Protein AF-A0A135LE00-F1 (afdb_monomer)

Solvent-accessible surface area (backbone atoms only — not comparable to full-atom values): 12010 Å² total; per-residue (Å²): 119,74,73,63,55,57,56,55,52,54,52,55,52,50,52,50,54,50,50,53,51,54,51,43,57,57,40,58,78,68,37,56,72,51,75,49,75,45,48,40,66,79,65,67,73,95,62,83,88,62,60,74,73,58,45,34,81,66,20,39,26,40,38,41,40,39,34,41,76,44,53,48,89,55,41,41,90,65,55,68,42,59,54,43,52,53,34,52,34,51,32,54,48,54,44,41,73,32,76,69,35,49,54,41,50,73,70,40,86,49,72,68,26,51,50,24,47,34,65,70,50,35,69,67,56,84,55,48,69,66,42,63,38,53,48,28,35,30,24,71,41,62,54,70,43,35,41,30,21,39,43,55,47,85,95,45,73,71,46,48,35,40,41,36,42,38,50,45,84,50,94,73,23,38,37,40,37,41,38,39,40,38,35,29,51,54,86,55,83,75,77,56,67,70,75,36,68,70,54,29,53,51,49,52,43,50,54,47,46,42,52,57,52,30,54,47,53,47,45,69,42,83,113

Mean predicted aligned error: 5.54 Å

Radius of gyration: 18.7 Å; Cα contacts (8 Å, |Δi|>4): 369; chains: 1; bounding box: 43×53×48 Å

Secondary structure (DSSP, 8-state):
-HHHHHHHHHHHHHHHHHHHHHHHHHHHTTSEEEEEEE-GGGT----TTS-GGGGSTTEEEEEEEEEEEEEGGGS-SS-HHHHHHHHHHHHHHHHTTSHHHHHHHHH--SHHHHHTT-HHHHHH----TT-EETTTEEEEEEETTEEEEEE--GGGTT-EEEEEEEEEEETTEEEEEEEEEEEEETT--SPPGGGSHHHHHHHHHHHHHHHHHHHHHHHTS--

Nearest PDB structures (foldseek):
  3q64-assembly1_A-2  TM=4.793E-01  e=2.856E-03  Mesorhizobium loti
  4jda-assembly2_C  TM=4.909E-01  e=1.129E-02  Arabidopsis thaliana
  3rd6-assembly2_A  TM=3.490E-01  e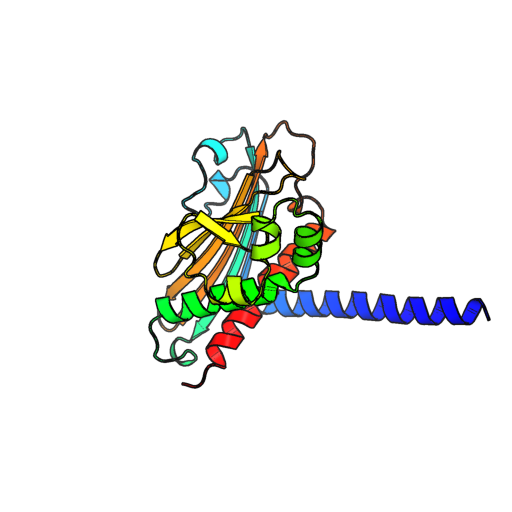=6.743E-03  Mesorhizobium loti
  3put-assembly1_B  TM=3.648E-01  e=6.743E-03  Rhizobium etli CFN 42
  3put-assembly1_A  TM=3.396E-01  e=6.743E-03  Rhizobium etli CFN 42

Sequence (223 aa):
MIRLVFTATAIITSSSAIYFYIFHERLSKRITHKSYTGTLSTANPKIESIPETAFSDEYFTIYDHASKSVSRASLPSETTDVLFTRLVRRNMRAFSRSPQALMLSMASKTAEQKKSFGAGHLAALDFEVGDLVCGCYRVVVRRRDRVEFEIKMDAVDFVQGRLAISCEEKEGGVVFCSETVMWKRADEVRKMPLERPVLKWMHETASWWLLDSGVRYLVDLEV

pLDDT: mean 91.07, std 11.84, range [38.41, 98.62]

Organism: Penicillium patulum (NCBI:txid5078)

Foldseek 3Di:
DVVVVVVVVVVVVVVVVVVLVVLLVVLPVQKDKDKDWAACLVVPDPDDPDDPVSNDNQKIKIKIKIKGKDFPVLFDPDDLLVLQQQLQLVLLLVVLPDPVLVVLCVQADDPLLVCQSDNVLSNPDSLPQQDDHSNFWGWHDDDSFKTKTWGDDPVCNQKTKIWMWGWDDDVRIIMTMIMIMIMGGPPDPDDDQCVDPVSVSVCSSSRSCSNVVSVVVRSPPDD

Structure (mmCIF, N/CA/C/O backbone):
data_AF-A0A135LE00-F1
#
_entry.id   AF-A0A135LE00-F1
#
loop_
_atom_site.group_PDB
_atom_site.id
_atom_site.type_symbol
_atom_site.label_atom_id
_atom_site.label_alt_id
_atom_site.label_comp_id
_atom_site.label_asym_id
_atom_site.label_entity_id
_atom_site.label_seq_id
_atom_site.pdbx_PDB_ins_code
_atom_site.Cartn_x
_atom_site.Cartn_y
_atom_site.Cartn_z
_atom_site.occupancy
_atom_site.B_iso_or_equiv
_atom_site.auth_seq_id
_atom_site.auth_comp_id
_atom_site.auth_asym_id
_atom_site.auth_atom_id
_atom_site.pdbx_PDB_model_num
ATOM 1 N N . MET A 1 1 ? -19.780 38.251 -23.179 1.00 47.75 1 MET A N 1
ATOM 2 C CA . MET A 1 1 ? -20.023 36.866 -22.710 1.00 47.75 1 MET A CA 1
ATOM 3 C C . MET A 1 1 ? -18.761 36.016 -22.545 1.00 47.75 1 MET A C 1
ATOM 5 O O . MET A 1 1 ? -18.717 35.253 -21.597 1.00 47.75 1 MET A O 1
ATOM 9 N N . ILE A 1 2 ? -17.712 36.167 -23.365 1.00 48.38 2 ILE A N 1
ATOM 10 C CA . ILE A 1 2 ? -16.488 35.339 -23.262 1.00 48.38 2 ILE A CA 1
ATOM 11 C C . ILE A 1 2 ? -15.644 35.630 -21.999 1.00 48.38 2 ILE A C 1
ATOM 13 O O . ILE A 1 2 ? -15.125 34.705 -21.390 1.00 48.38 2 ILE A O 1
ATOM 17 N N . ARG A 1 3 ? -15.563 36.884 -21.523 1.00 38.41 3 ARG A N 1
ATOM 18 C CA . ARG A 1 3 ? -14.747 37.243 -20.339 1.00 38.41 3 ARG A CA 1
ATOM 19 C C . ARG A 1 3 ? -15.266 36.707 -18.995 1.00 38.41 3 ARG A C 1
ATOM 21 O O . ARG A 1 3 ? -14.455 36.480 -18.112 1.00 38.41 3 ARG A O 1
ATOM 28 N N . LEU A 1 4 ? -16.574 36.471 -18.855 1.00 40.25 4 LEU A N 1
ATOM 29 C CA . LEU A 1 4 ? -17.200 35.994 -17.608 1.00 40.25 4 LEU A CA 1
ATOM 30 C C . LEU A 1 4 ? -17.004 34.484 -17.386 1.00 40.25 4 LEU A C 1
ATOM 32 O O . LEU A 1 4 ? -16.906 34.034 -16.248 1.00 40.25 4 LEU A O 1
ATOM 36 N N . VAL A 1 5 ? -16.882 33.711 -18.471 1.00 47.31 5 VAL A N 1
ATOM 37 C CA . VAL A 1 5 ? -16.620 32.265 -18.405 1.00 47.31 5 VAL A CA 1
ATOM 38 C C . VAL A 1 5 ? -15.195 31.998 -17.905 1.00 47.31 5 VAL A C 1
ATOM 40 O O . VAL A 1 5 ? -15.009 31.169 -17.023 1.00 47.31 5 VAL A O 1
ATOM 43 N N . PHE A 1 6 ? -14.198 32.767 -18.362 1.00 41.84 6 PHE A N 1
ATOM 44 C CA . PHE A 1 6 ? -12.804 32.596 -17.929 1.00 41.84 6 PHE A CA 1
ATOM 45 C C . PHE A 1 6 ? -12.570 32.902 -16.440 1.00 41.84 6 PHE A C 1
ATOM 47 O O . PHE A 1 6 ? -11.755 32.235 -15.803 1.00 41.84 6 PHE A O 1
ATOM 54 N N . THR A 1 7 ? -13.286 33.869 -15.856 1.00 47.38 7 THR A N 1
ATOM 55 C CA . THR A 1 7 ? -13.129 34.217 -14.432 1.00 47.38 7 THR A CA 1
ATOM 56 C C . THR A 1 7 ? -13.742 33.156 -13.514 1.00 47.38 7 THR A C 1
ATOM 58 O O . THR A 1 7 ? -13.149 32.811 -12.495 1.00 47.38 7 THR A O 1
ATOM 61 N N . ALA A 1 8 ? -14.887 32.578 -13.896 1.00 47.41 8 ALA A N 1
ATOM 62 C CA . ALA A 1 8 ? -15.540 31.522 -13.121 1.00 47.41 8 ALA A CA 1
ATOM 63 C C . ALA A 1 8 ? -14.739 30.206 -13.135 1.00 47.41 8 ALA A C 1
ATOM 65 O O . ALA A 1 8 ? -14.578 29.574 -12.091 1.00 47.41 8 ALA A O 1
ATOM 66 N N . THR A 1 9 ? -14.166 29.815 -14.281 1.00 48.97 9 THR A N 1
ATOM 67 C CA . THR A 1 9 ? -13.335 28.602 -14.365 1.00 48.97 9 THR A CA 1
ATOM 68 C C . THR A 1 9 ? -12.056 28.731 -13.535 1.00 48.97 9 THR A C 1
ATOM 70 O O . THR A 1 9 ? -11.692 27.780 -12.852 1.00 48.97 9 THR A O 1
ATOM 73 N N . ALA A 1 10 ? -11.412 29.905 -13.519 1.00 53.69 10 ALA A N 1
ATOM 74 C CA . ALA A 1 10 ? -10.202 30.147 -12.727 1.00 53.69 10 ALA A CA 1
ATOM 75 C C . ALA A 1 10 ? -10.441 30.093 -11.205 1.00 53.69 10 ALA A C 1
ATOM 77 O O . ALA A 1 10 ? -9.595 29.592 -10.465 1.00 53.69 10 ALA A O 1
ATOM 78 N N . ILE A 1 11 ? -11.596 30.563 -10.717 1.00 55.28 11 ILE A N 1
ATOM 79 C CA . ILE A 1 11 ? -11.954 30.492 -9.287 1.00 55.28 11 ILE A CA 1
ATOM 80 C C . ILE A 1 11 ? -12.274 29.044 -8.872 1.00 55.28 11 ILE A C 1
ATOM 82 O O . ILE A 1 11 ? -11.859 28.591 -7.804 1.00 55.28 11 ILE A O 1
ATOM 86 N N . ILE A 1 12 ? -12.956 28.274 -9.725 1.00 57.47 12 ILE A N 1
ATOM 87 C CA . ILE A 1 12 ? -13.295 26.867 -9.439 1.00 57.47 12 ILE A CA 1
ATOM 88 C C . ILE A 1 12 ? -12.042 25.971 -9.469 1.00 57.47 12 ILE A C 1
ATOM 90 O O . ILE A 1 12 ? -11.880 25.093 -8.618 1.00 57.47 12 ILE A O 1
ATOM 94 N N . THR A 1 13 ? -11.115 26.199 -10.404 1.00 60.34 13 THR A N 1
ATOM 95 C CA . THR A 1 13 ? -9.870 25.415 -10.473 1.00 60.34 13 THR A CA 1
ATOM 96 C C . THR A 1 13 ? -8.893 25.778 -9.357 1.00 60.34 13 THR A C 1
ATOM 98 O O . THR A 1 13 ? -8.327 24.875 -8.740 1.00 60.34 13 THR A O 1
ATOM 101 N N . SER A 1 14 ? -8.737 27.067 -9.032 1.00 62.47 14 SER A N 1
ATOM 102 C CA . SER A 1 14 ? -7.891 27.500 -7.908 1.00 62.47 14 SER A CA 1
ATOM 103 C C . SER A 1 14 ? -8.426 27.009 -6.562 1.00 62.47 14 SER A C 1
ATOM 105 O O . SER A 1 14 ? -7.653 26.474 -5.770 1.00 62.47 14 SER A O 1
ATOM 107 N N . SER A 1 15 ? -9.739 27.082 -6.321 1.00 71.44 15 SER A N 1
ATOM 108 C CA . SER A 1 15 ? -10.347 26.553 -5.088 1.00 71.44 15 SER A CA 1
ATOM 109 C C . SER A 1 15 ? -10.174 25.039 -4.943 1.00 71.44 15 SER A C 1
ATOM 111 O O . SER A 1 15 ? -9.873 24.568 -3.847 1.00 71.44 15 SER A O 1
ATOM 113 N N . SER A 1 16 ? -10.268 24.280 -6.038 1.00 78.38 16 SER A N 1
ATOM 114 C CA . SER A 1 16 ? -10.035 22.829 -6.025 1.00 78.38 16 SER A CA 1
ATOM 115 C C . SER A 1 16 ? -8.572 22.483 -5.731 1.00 78.38 16 SER A C 1
ATOM 117 O O . SER A 1 16 ? -8.298 21.640 -4.878 1.00 78.38 16 SER A O 1
ATOM 119 N N . ALA A 1 17 ? -7.617 23.156 -6.384 1.00 82.12 17 ALA A N 1
ATOM 120 C CA . ALA A 1 17 ? -6.189 22.942 -6.138 1.00 82.12 17 ALA A CA 1
ATOM 121 C C . ALA A 1 17 ? -5.797 23.299 -4.693 1.00 82.12 17 ALA A C 1
ATOM 123 O O . ALA A 1 17 ? -5.090 22.534 -4.037 1.00 82.12 17 ALA A O 1
ATOM 124 N N . ILE A 1 18 ? -6.318 24.416 -4.171 1.00 87.25 18 ILE A N 1
ATOM 125 C CA . ILE A 1 18 ? -6.123 24.828 -2.775 1.00 87.25 18 ILE A CA 1
ATOM 126 C C . ILE A 1 18 ? -6.734 23.800 -1.819 1.00 87.25 18 ILE A C 1
ATOM 128 O O . ILE A 1 18 ? -6.090 23.418 -0.844 1.00 87.25 18 ILE A O 1
ATOM 132 N N . TYR A 1 19 ? -7.945 23.310 -2.100 1.00 88.31 19 TYR A N 1
ATOM 133 C CA . TYR A 1 19 ? -8.586 22.279 -1.283 1.00 88.31 19 TYR A CA 1
ATOM 134 C C . TYR A 1 19 ? -7.721 21.020 -1.191 1.00 88.31 19 TYR A C 1
ATOM 136 O O . TYR A 1 19 ? -7.455 20.536 -0.092 1.00 88.31 19 TYR A O 1
ATOM 144 N N . PHE A 1 20 ? -7.244 20.517 -2.330 1.00 88.19 20 PHE A N 1
ATOM 145 C CA . PHE A 1 20 ? -6.397 19.328 -2.390 1.00 88.19 20 PHE A CA 1
ATOM 146 C C . PHE A 1 20 ? -5.050 19.529 -1.693 1.00 88.19 20 PHE A C 1
ATOM 148 O O . PHE A 1 20 ? -4.597 18.640 -0.971 1.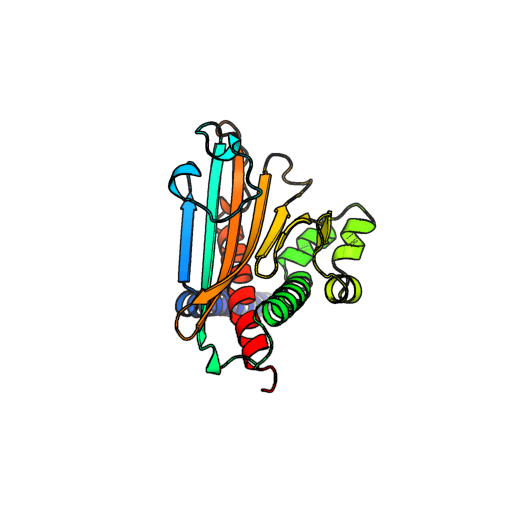00 88.19 20 PHE A O 1
ATOM 155 N N . TYR A 1 21 ? -4.451 20.710 -1.837 1.00 90.00 21 TYR A N 1
ATOM 156 C CA . TYR A 1 21 ? -3.238 21.077 -1.115 1.00 90.00 21 TYR A CA 1
ATOM 157 C C . TYR A 1 21 ? -3.455 21.060 0.407 1.00 90.00 21 TYR A C 1
ATOM 159 O O . TYR A 1 21 ? -2.737 20.365 1.125 1.00 90.00 21 TYR A O 1
ATOM 167 N N . ILE A 1 22 ? -4.496 21.744 0.901 1.00 92.12 22 ILE A N 1
ATOM 168 C CA . ILE A 1 22 ? -4.845 21.774 2.333 1.00 92.12 22 ILE A CA 1
ATOM 169 C C . ILE A 1 22 ? -5.178 20.368 2.838 1.00 92.12 22 ILE A C 1
ATOM 171 O O . ILE A 1 22 ? -4.830 19.999 3.961 1.00 92.12 22 ILE A O 1
ATOM 175 N N . PHE A 1 23 ? -5.868 19.569 2.028 1.00 92.88 23 PHE A N 1
ATOM 176 C CA . PHE A 1 23 ? -6.210 18.195 2.363 1.00 92.88 23 PHE A CA 1
ATOM 177 C C . PHE A 1 23 ? -4.958 17.333 2.557 1.00 92.88 23 PHE A C 1
ATOM 179 O O . PHE A 1 23 ? -4.838 16.665 3.586 1.00 92.88 23 PHE A O 1
ATOM 186 N N . HIS A 1 24 ? -4.001 17.415 1.632 1.00 94.25 24 HIS A N 1
ATOM 187 C CA . HIS A 1 24 ? -2.710 16.739 1.740 1.00 94.25 24 HIS A CA 1
ATOM 188 C C . HIS A 1 24 ? -1.906 17.218 2.959 1.00 94.25 24 HIS A C 1
ATOM 190 O O . HIS A 1 24 ? -1.423 16.400 3.738 1.00 94.25 24 HIS A O 1
ATOM 196 N N . GLU A 1 25 ? -1.835 18.531 3.198 1.00 93.06 25 GLU A N 1
ATOM 197 C CA . GLU A 1 25 ? -1.148 19.101 4.369 1.00 93.06 25 GLU A CA 1
ATOM 198 C C . GLU A 1 25 ? -1.782 18.649 5.699 1.00 93.06 25 GLU A C 1
ATOM 200 O O . GLU A 1 25 ? -1.108 18.422 6.703 1.00 93.06 25 GLU A O 1
ATOM 205 N N . ARG A 1 26 ? -3.106 18.480 5.733 1.00 95.19 26 ARG A N 1
ATOM 206 C CA . ARG A 1 26 ? -3.800 17.934 6.908 1.00 95.19 26 ARG A CA 1
ATOM 207 C C . ARG A 1 26 ? -3.500 16.454 7.121 1.00 95.19 26 ARG A C 1
ATOM 209 O O . ARG A 1 26 ? -3.500 16.014 8.270 1.00 95.19 26 ARG A O 1
ATOM 216 N N . LEU A 1 27 ? -3.302 15.690 6.049 1.00 95.56 27 LEU A N 1
ATOM 217 C CA . LEU A 1 27 ? -2.936 14.277 6.133 1.00 95.56 27 LEU A CA 1
ATOM 218 C C . LEU A 1 27 ? -1.493 14.099 6.607 1.00 95.56 27 LEU A C 1
ATOM 220 O O . LEU A 1 27 ? -1.274 13.283 7.499 1.00 95.56 27 LEU A O 1
ATOM 224 N N . SER A 1 28 ? -0.545 14.902 6.112 1.00 94.31 28 SER A N 1
ATOM 225 C CA . SER A 1 28 ? 0.862 14.819 6.539 1.00 94.31 28 SER A CA 1
ATOM 226 C C . SER A 1 28 ? 1.043 15.064 8.040 1.00 94.31 28 SER A C 1
ATOM 228 O O . SER A 1 28 ? 1.901 14.460 8.670 1.00 94.31 28 SER A O 1
ATOM 230 N N . LYS A 1 29 ? 0.182 15.887 8.654 1.00 95.44 29 LYS A N 1
ATOM 231 C CA . LYS A 1 29 ? 0.168 16.120 10.112 1.00 95.44 29 LYS A CA 1
ATOM 232 C C . LYS A 1 29 ? -0.381 14.943 10.931 1.00 95.44 29 LYS A C 1
ATOM 234 O O . LYS A 1 29 ? -0.254 14.945 12.151 1.00 95.44 29 LYS A O 1
ATOM 239 N N . ARG A 1 30 ? -1.047 13.969 10.298 1.00 95.56 30 ARG A N 1
ATOM 240 C CA . ARG A 1 30 ? -1.733 12.840 10.963 1.00 95.56 30 ARG A CA 1
ATOM 241 C C . ARG A 1 30 ? -1.125 11.473 10.667 1.00 95.56 30 ARG A C 1
ATOM 243 O O . ARG A 1 30 ? -1.601 10.486 11.239 1.00 95.56 30 ARG A O 1
ATOM 250 N N . ILE A 1 31 ? -0.153 11.423 9.762 1.00 97.44 31 ILE A N 1
ATOM 251 C CA . ILE A 1 31 ? 0.481 10.212 9.253 1.00 97.44 31 ILE A CA 1
ATOM 252 C C . ILE A 1 31 ? 1.988 10.354 9.419 1.00 97.44 31 ILE A C 1
ATOM 254 O O . ILE A 1 31 ? 2.579 11.337 8.980 1.00 97.44 31 ILE A O 1
ATOM 258 N N . THR A 1 32 ? 2.613 9.350 10.024 1.00 97.06 32 THR A N 1
ATOM 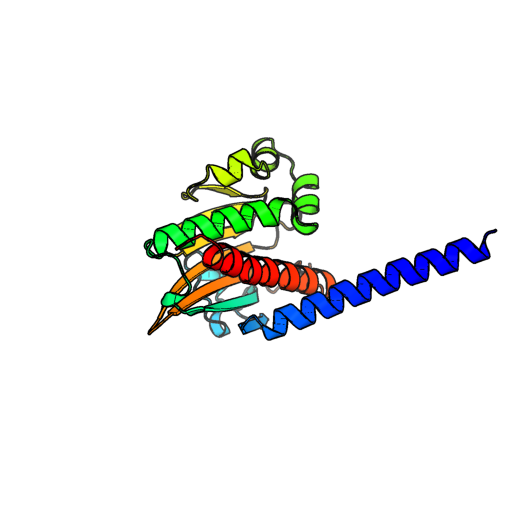259 C CA . THR A 1 32 ? 4.070 9.245 10.039 1.00 97.06 32 THR A CA 1
ATOM 260 C C . THR A 1 32 ? 4.509 8.705 8.689 1.00 97.06 32 THR A C 1
ATOM 262 O O . THR A 1 32 ? 4.154 7.583 8.330 1.00 97.06 32 THR A O 1
ATOM 265 N N . HIS A 1 33 ? 5.278 9.493 7.945 1.00 96.69 33 HIS A N 1
ATOM 266 C CA . HIS A 1 33 ? 5.693 9.165 6.585 1.00 96.69 33 HIS A CA 1
ATOM 267 C C . HIS A 1 33 ? 7.213 9.119 6.449 1.00 96.69 33 HIS A C 1
ATOM 269 O O . HIS A 1 33 ? 7.930 9.933 7.033 1.00 96.69 33 HIS A O 1
ATOM 275 N N . LYS A 1 34 ? 7.700 8.151 5.676 1.00 94.62 34 LYS A N 1
ATOM 276 C CA . LYS A 1 34 ? 9.090 8.038 5.236 1.00 94.62 34 LYS A CA 1
ATOM 277 C C . LYS A 1 34 ? 9.077 7.641 3.768 1.00 94.62 34 LYS A C 1
ATOM 279 O O . LYS A 1 34 ? 8.350 6.730 3.388 1.00 94.62 34 LYS A O 1
ATOM 284 N N . SER A 1 35 ? 9.910 8.281 2.959 1.00 94.12 35 SER A N 1
ATOM 285 C CA . SER A 1 35 ? 10.151 7.845 1.585 1.00 94.12 35 SER A CA 1
ATOM 286 C C . SER A 1 35 ? 11.645 7.710 1.332 1.00 94.12 35 SER A C 1
ATOM 288 O O . SER A 1 35 ? 12.458 8.394 1.955 1.00 94.12 35 SER A O 1
ATOM 290 N N . TYR A 1 36 ? 12.000 6.798 0.437 1.00 94.50 36 TYR A N 1
ATOM 291 C CA . TYR A 1 36 ? 13.368 6.534 0.027 1.00 94.50 36 TYR A CA 1
ATOM 292 C C . TYR A 1 36 ? 13.437 6.358 -1.490 1.00 94.50 36 TYR A C 1
ATOM 294 O O . TYR A 1 36 ? 12.486 5.922 -2.143 1.00 94.50 36 TYR A O 1
ATOM 302 N N . THR A 1 37 ? 14.575 6.726 -2.067 1.00 94.00 37 THR A N 1
ATOM 303 C CA . THR A 1 37 ? 14.864 6.575 -3.492 1.00 94.00 37 THR A CA 1
ATOM 304 C C . THR A 1 37 ? 16.335 6.206 -3.650 1.00 94.00 37 THR A C 1
ATOM 306 O O . THR A 1 37 ? 17.189 6.879 -3.075 1.00 94.00 37 THR A O 1
ATOM 309 N N . GLY A 1 38 ? 16.625 5.142 -4.399 1.00 92.50 38 GLY A N 1
ATOM 310 C CA . GLY A 1 38 ? 17.973 4.585 -4.540 1.00 92.50 38 GLY A CA 1
ATOM 311 C C . GLY A 1 38 ? 17.962 3.057 -4.521 1.00 92.50 38 GLY A C 1
ATOM 312 O O . GLY A 1 38 ? 17.044 2.438 -5.057 1.00 92.50 38 GLY A O 1
ATOM 313 N N . THR A 1 39 ? 18.960 2.445 -3.887 1.00 91.25 39 THR A N 1
ATOM 314 C CA . THR A 1 39 ? 19.079 0.985 -3.750 1.00 91.25 39 THR A CA 1
ATOM 315 C C . THR A 1 39 ? 18.317 0.484 -2.522 1.00 91.25 39 THR A C 1
ATOM 317 O O . THR A 1 39 ? 18.506 0.977 -1.407 1.00 91.25 39 THR A O 1
ATOM 320 N N . LEU A 1 40 ? 17.460 -0.524 -2.700 1.00 88.06 40 LEU A N 1
ATOM 321 C CA . LEU A 1 40 ? 16.509 -0.967 -1.674 1.00 88.06 40 LEU A CA 1
ATOM 322 C C . LEU A 1 40 ? 17.157 -1.461 -0.368 1.00 88.06 40 LEU A C 1
ATOM 324 O O . LEU A 1 40 ? 16.559 -1.322 0.699 1.00 88.06 40 LEU A O 1
ATOM 328 N N . SER A 1 41 ? 18.389 -1.972 -0.429 1.00 81.75 41 SER A N 1
ATOM 329 C CA . SER A 1 41 ? 19.166 -2.425 0.737 1.00 81.75 41 SER A CA 1
ATOM 330 C C . SER A 1 41 ? 19.286 -1.375 1.848 1.00 81.75 41 SER A C 1
ATOM 332 O O . SER A 1 41 ? 19.349 -1.726 3.022 1.00 81.75 41 SER A O 1
ATOM 334 N N . THR A 1 42 ? 19.241 -0.085 1.503 1.00 82.56 42 THR A N 1
ATOM 335 C CA . THR A 1 42 ? 19.329 1.013 2.481 1.00 82.56 42 THR A CA 1
ATOM 336 C C . THR A 1 42 ? 17.991 1.303 3.172 1.00 82.56 42 THR A C 1
ATOM 338 O O . THR A 1 42 ? 17.960 1.818 4.288 1.00 82.56 42 THR A O 1
ATOM 341 N N . ALA A 1 43 ? 16.870 0.989 2.519 1.00 81.88 43 ALA A N 1
ATOM 342 C CA . ALA A 1 43 ? 15.527 1.318 2.995 1.00 81.88 43 ALA A CA 1
ATOM 343 C C . ALA A 1 43 ? 14.951 0.304 3.996 1.00 81.88 43 ALA A C 1
ATOM 345 O O . ALA A 1 43 ? 14.068 0.670 4.772 1.00 81.88 43 ALA A O 1
ATOM 346 N N . ASN A 1 44 ? 15.441 -0.942 3.971 1.00 83.38 44 ASN A N 1
ATOM 347 C CA . ASN A 1 44 ? 14.995 -2.055 4.817 1.00 83.38 44 ASN A CA 1
ATOM 348 C C . ASN A 1 44 ? 13.451 -2.172 4.930 1.00 83.38 44 ASN A C 1
ATOM 350 O O . ASN A 1 44 ? 12.896 -2.041 6.028 1.00 83.38 44 ASN A O 1
ATOM 354 N N . PRO A 1 45 ? 12.735 -2.337 3.798 1.00 90.56 45 PRO A N 1
ATOM 355 C CA . PRO A 1 45 ? 11.281 -2.481 3.796 1.00 90.56 45 PRO A CA 1
ATOM 356 C C . PRO A 1 45 ? 10.867 -3.745 4.555 1.00 90.56 45 PRO A C 1
ATOM 358 O O . PRO A 1 45 ? 11.547 -4.768 4.480 1.00 90.56 45 PRO A O 1
ATOM 361 N N . LYS A 1 46 ? 9.712 -3.726 5.227 1.00 91.00 46 LYS A N 1
ATOM 362 C CA . LYS A 1 46 ? 9.190 -4.914 5.926 1.00 91.00 46 LYS A CA 1
ATOM 363 C C . LYS A 1 46 ? 8.337 -5.797 5.005 1.00 91.00 46 LYS A C 1
ATOM 365 O O . LYS A 1 46 ? 7.394 -6.422 5.475 1.00 91.00 46 LYS A O 1
ATOM 370 N N . ILE A 1 47 ? 8.631 -5.818 3.704 1.00 94.88 47 ILE A N 1
ATOM 371 C CA . ILE A 1 47 ? 7.862 -6.557 2.694 1.00 94.88 47 ILE A CA 1
ATOM 372 C C . ILE A 1 47 ? 8.598 -7.850 2.337 1.00 94.88 47 ILE A C 1
ATOM 374 O O . ILE A 1 47 ? 9.716 -7.814 1.829 1.00 94.88 47 ILE A O 1
ATOM 378 N N . GLU A 1 48 ? 7.951 -8.984 2.573 1.00 95.12 48 GLU A N 1
ATOM 379 C CA . GLU A 1 48 ? 8.531 -10.327 2.459 1.00 95.12 48 GLU A CA 1
ATOM 380 C C . GLU A 1 48 ? 8.603 -10.830 1.018 1.00 95.12 48 GLU A C 1
ATOM 382 O O . GLU A 1 48 ? 9.506 -11.571 0.647 1.00 95.12 48 GLU A O 1
ATOM 387 N N . SER A 1 49 ? 7.637 -10.438 0.191 1.00 97.00 49 SER A N 1
ATOM 388 C CA . SER A 1 49 ? 7.498 -10.922 -1.186 1.00 97.00 49 SER A CA 1
ATOM 389 C C . SER A 1 49 ? 8.398 -10.211 -2.199 1.00 97.00 49 SER A C 1
ATOM 391 O O . SER A 1 49 ? 8.231 -10.407 -3.412 1.00 97.00 49 SER A O 1
ATOM 393 N N . ILE A 1 50 ? 9.310 -9.348 -1.740 1.00 96.19 50 ILE A N 1
ATOM 394 C CA . ILE A 1 50 ? 10.308 -8.712 -2.600 1.00 96.19 50 ILE A CA 1
ATOM 395 C C . ILE A 1 50 ? 11.408 -9.740 -2.900 1.00 96.19 50 ILE A C 1
ATOM 397 O O . ILE A 1 50 ? 11.996 -10.280 -1.966 1.00 96.19 50 ILE A O 1
ATOM 401 N N . PRO A 1 51 ? 11.714 -10.018 -4.179 1.00 94.62 51 PRO A N 1
ATOM 402 C CA . PRO A 1 51 ? 12.790 -10.940 -4.522 1.00 94.62 51 PRO A CA 1
ATOM 403 C C . PRO A 1 51 ? 14.150 -10.373 -4.096 1.00 94.62 51 PRO A C 1
ATOM 405 O O . PRO A 1 51 ? 14.404 -9.182 -4.268 1.00 94.62 51 PRO A O 1
ATOM 408 N N . GLU A 1 52 ? 15.056 -11.230 -3.617 1.00 92.25 52 GLU A N 1
ATOM 409 C CA . GLU A 1 52 ? 16.401 -10.830 -3.163 1.00 92.25 52 GLU A CA 1
ATOM 410 C C . GLU A 1 52 ? 17.176 -10.036 -4.228 1.00 92.25 52 GLU A C 1
ATOM 412 O O . GLU A 1 52 ? 17.893 -9.088 -3.913 1.00 92.25 52 GLU A O 1
ATOM 417 N N . THR A 1 53 ? 16.962 -10.348 -5.509 1.00 91.69 53 THR A N 1
ATOM 418 C CA . THR A 1 53 ? 17.584 -9.642 -6.637 1.00 91.69 53 THR A CA 1
ATOM 419 C C . THR A 1 53 ? 17.267 -8.146 -6.661 1.00 91.69 53 THR A C 1
ATOM 421 O O . THR A 1 53 ? 18.103 -7.362 -7.102 1.00 91.69 53 THR A O 1
ATOM 424 N N . ALA A 1 54 ? 16.098 -7.725 -6.165 1.00 92.56 54 ALA A N 1
ATOM 425 C CA . ALA A 1 54 ? 15.698 -6.316 -6.119 1.00 92.56 54 ALA A CA 1
ATOM 426 C C . ALA A 1 54 ? 16.490 -5.485 -5.090 1.00 92.56 54 ALA A C 1
ATOM 428 O O . ALA A 1 54 ? 16.427 -4.258 -5.118 1.00 92.56 54 ALA A O 1
ATOM 429 N N . PHE A 1 55 ? 17.243 -6.132 -4.192 1.00 92.75 55 PHE A N 1
ATOM 430 C CA . PHE A 1 55 ? 18.116 -5.458 -3.224 1.00 92.75 55 PHE A CA 1
ATOM 431 C C . PHE A 1 55 ? 19.515 -5.147 -3.777 1.00 92.75 55 PHE A C 1
ATOM 433 O O . PHE A 1 55 ? 20.287 -4.460 -3.104 1.00 92.75 55 PHE A O 1
ATOM 440 N N . SER A 1 56 ? 19.836 -5.632 -4.980 1.00 93.25 56 SER A N 1
ATOM 441 C CA . SER A 1 56 ? 21.097 -5.340 -5.671 1.00 93.25 56 SER A CA 1
ATOM 442 C C . SER A 1 56 ? 21.130 -3.926 -6.264 1.00 93.25 56 SER A C 1
ATOM 444 O O . SER A 1 56 ? 20.105 -3.255 -6.405 1.00 93.25 56 SER A O 1
ATOM 446 N N . ASP A 1 57 ? 22.326 -3.474 -6.632 1.00 93.31 57 ASP A N 1
ATOM 447 C CA . ASP A 1 57 ? 22.572 -2.218 -7.348 1.00 93.31 57 ASP A CA 1
ATOM 448 C C . ASP A 1 57 ? 22.133 -2.256 -8.823 1.00 93.31 57 ASP A C 1
ATOM 450 O O . ASP A 1 57 ? 22.025 -1.208 -9.460 1.00 93.31 57 ASP A O 1
ATOM 454 N N . GLU A 1 58 ? 21.776 -3.434 -9.346 1.00 95.56 58 GLU A N 1
ATOM 455 C CA . GLU A 1 58 ? 21.173 -3.586 -10.674 1.00 95.56 58 GLU A CA 1
ATOM 456 C C . GLU A 1 58 ? 19.776 -2.960 -10.784 1.00 95.56 58 GLU A C 1
ATOM 458 O O . GLU A 1 58 ? 19.240 -2.841 -11.892 1.00 95.56 58 GLU A O 1
ATOM 463 N N . TYR A 1 59 ? 19.167 -2.569 -9.659 1.00 96.25 59 TYR A N 1
ATOM 464 C CA . TYR A 1 59 ? 17.824 -2.007 -9.608 1.00 96.25 59 TYR A CA 1
ATOM 465 C C . TYR A 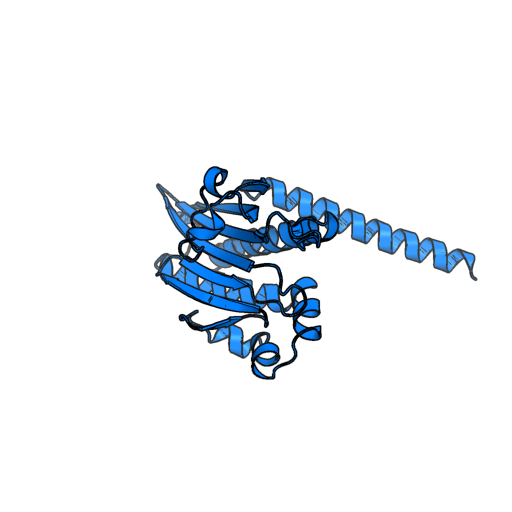1 59 ? 17.790 -0.634 -8.939 1.00 96.25 59 TYR A C 1
ATOM 467 O O . TYR A 1 59 ? 18.333 -0.400 -7.860 1.00 96.25 59 TYR A O 1
ATOM 475 N N . PHE A 1 60 ? 17.047 0.273 -9.568 1.00 95.88 60 PHE A N 1
ATOM 476 C CA . PHE A 1 60 ? 16.649 1.540 -8.976 1.00 95.88 60 PHE A CA 1
ATOM 477 C C . PHE A 1 60 ? 15.275 1.388 -8.325 1.00 95.88 60 PHE A C 1
ATOM 479 O O . PHE A 1 60 ? 14.327 0.921 -8.962 1.00 95.88 60 PHE A O 1
ATOM 486 N N . THR A 1 61 ? 15.161 1.812 -7.068 1.00 95.94 61 THR A N 1
ATOM 487 C CA . THR A 1 61 ? 13.975 1.590 -6.239 1.00 95.94 61 THR A CA 1
ATOM 488 C C . THR A 1 61 ? 13.427 2.886 -5.655 1.00 95.94 61 THR A C 1
ATOM 490 O O . THR A 1 61 ? 14.166 3.784 -5.249 1.00 95.94 61 THR A O 1
ATOM 493 N N . ILE A 1 62 ? 12.101 2.955 -5.565 1.00 96.25 62 ILE A N 1
ATOM 494 C CA . ILE A 1 62 ? 11.358 3.917 -4.757 1.00 96.25 62 ILE A CA 1
ATOM 495 C C . ILE A 1 62 ? 10.610 3.143 -3.682 1.00 96.25 62 ILE A C 1
ATOM 497 O O . ILE A 1 62 ? 9.906 2.179 -3.980 1.00 96.25 62 ILE A O 1
ATOM 501 N N . TYR A 1 63 ? 10.744 3.599 -2.443 1.00 96.50 63 TYR A N 1
ATOM 502 C CA . TYR A 1 63 ? 10.026 3.071 -1.294 1.00 96.50 63 TYR A CA 1
ATOM 503 C C . TYR A 1 63 ? 9.245 4.188 -0.609 1.00 96.50 63 TYR A C 1
ATOM 505 O O . TYR A 1 63 ? 9.780 5.267 -0.353 1.00 96.50 63 TYR A O 1
ATOM 513 N N . ASP A 1 64 ? 7.985 3.910 -0.312 1.00 96.62 64 ASP A N 1
ATOM 514 C CA . ASP A 1 64 ? 7.068 4.759 0.430 1.00 96.62 64 ASP A CA 1
ATOM 515 C C . ASP A 1 64 ? 6.542 3.995 1.645 1.00 96.62 64 ASP A C 1
ATOM 517 O O . ASP A 1 64 ? 6.076 2.862 1.518 1.00 96.62 64 ASP A O 1
ATOM 521 N N . HIS A 1 65 ? 6.616 4.609 2.820 1.00 97.12 65 HIS A N 1
ATOM 522 C CA . HIS A 1 65 ? 6.120 4.056 4.071 1.00 97.12 65 HIS A CA 1
ATOM 523 C C . HIS A 1 65 ? 5.261 5.086 4.788 1.00 97.12 65 HIS A C 1
ATOM 525 O O . HIS A 1 65 ? 5.734 6.163 5.158 1.00 97.12 65 HIS A O 1
ATOM 531 N N . ALA A 1 66 ? 4.018 4.718 5.067 1.00 97.81 66 ALA A N 1
ATOM 532 C CA . ALA A 1 66 ? 3.091 5.490 5.873 1.00 97.81 66 ALA A CA 1
ATOM 533 C C . ALA A 1 66 ? 2.614 4.652 7.060 1.00 97.81 66 ALA A C 1
ATOM 535 O O . ALA A 1 66 ? 2.279 3.479 6.907 1.00 97.81 66 ALA A O 1
ATOM 536 N N . SER A 1 67 ? 2.540 5.258 8.242 1.00 97.88 67 SER A N 1
ATOM 537 C CA . SER A 1 67 ? 1.996 4.611 9.435 1.00 97.88 67 SER A CA 1
ATOM 538 C C . SER A 1 67 ? 1.106 5.541 10.252 1.00 97.88 67 SER A C 1
ATOM 540 O O . SER A 1 67 ? 1.247 6.769 10.238 1.00 97.88 67 SER A O 1
ATOM 542 N N . LYS A 1 68 ? 0.159 4.934 10.970 1.00 97.56 68 LYS A N 1
ATOM 543 C CA . LYS A 1 68 ? -0.749 5.613 11.888 1.00 97.56 68 LYS A CA 1
ATOM 544 C C . LYS A 1 68 ? -0.983 4.755 13.124 1.00 97.56 68 LYS A C 1
ATOM 546 O O . LYS A 1 68 ? -1.441 3.620 13.019 1.00 97.56 68 LYS A O 1
ATOM 551 N N . SER A 1 69 ? -0.708 5.334 14.285 1.00 97.06 69 SER A N 1
ATOM 552 C CA . SER A 1 69 ? -0.961 4.709 15.582 1.00 97.06 69 SER A CA 1
ATOM 553 C C . SER A 1 69 ? -2.323 5.123 16.133 1.00 97.06 69 SER A C 1
ATOM 555 O O . SER A 1 69 ? -2.755 6.264 15.948 1.00 97.06 69 SER A O 1
ATOM 557 N N . VAL A 1 70 ? -2.977 4.210 16.842 1.00 96.62 70 VAL A N 1
ATOM 558 C CA . VAL A 1 70 ? -4.220 4.454 17.581 1.00 96.62 70 VAL A CA 1
ATOM 559 C C . VAL A 1 70 ? -4.173 3.727 18.923 1.00 96.62 70 VAL A C 1
ATOM 561 O O . VAL A 1 70 ? -3.553 2.670 19.034 1.00 96.62 70 VAL A O 1
ATOM 564 N N . SER A 1 71 ? -4.803 4.299 19.950 1.00 96.38 71 SER A N 1
ATOM 565 C CA . SER A 1 71 ? -4.942 3.635 21.250 1.00 96.38 71 SER A CA 1
ATOM 566 C C . SER A 1 71 ? -5.779 2.369 21.106 1.00 96.38 71 SER A C 1
ATOM 568 O O . SER A 1 71 ? -6.826 2.390 20.455 1.00 96.38 71 SER A O 1
ATOM 570 N N . ARG A 1 72 ? -5.358 1.277 21.754 1.00 95.38 72 ARG A N 1
ATOM 571 C CA . ARG A 1 72 ? -6.126 0.024 21.752 1.00 95.38 72 ARG A CA 1
ATOM 572 C C . ARG A 1 72 ? -7.491 0.209 22.418 1.00 95.38 72 ARG A C 1
ATOM 574 O O . ARG A 1 72 ? -8.456 -0.398 21.980 1.00 95.38 72 ARG A O 1
ATOM 581 N N . ALA A 1 73 ? -7.581 1.095 23.412 1.00 94.50 73 ALA A N 1
ATOM 582 C CA . ALA A 1 73 ? -8.828 1.420 24.105 1.00 94.50 73 ALA A CA 1
ATOM 583 C C . ALA A 1 73 ? -9.842 2.183 23.231 1.00 94.50 73 ALA A C 1
ATOM 585 O O . ALA A 1 73 ? -11.002 2.297 23.606 1.00 94.50 73 ALA A O 1
ATOM 586 N N . SER A 1 74 ? -9.410 2.731 22.091 1.00 95.00 74 SER A N 1
ATOM 587 C CA . SER A 1 74 ? -10.285 3.408 21.124 1.00 95.00 74 SER A CA 1
ATOM 588 C C . SER A 1 74 ? -10.749 2.489 19.993 1.00 95.00 74 SER A C 1
ATOM 590 O O . SER A 1 74 ? -11.409 2.961 19.074 1.00 95.00 74 SER A O 1
ATOM 592 N N . LEU A 1 75 ? -10.349 1.217 20.007 1.00 95.69 75 LEU A N 1
ATOM 593 C CA . LEU A 1 75 ? -10.771 0.218 19.033 1.00 95.69 75 LEU A CA 1
ATOM 594 C C . LEU A 1 75 ? -11.807 -0.724 19.663 1.00 95.69 75 LEU A C 1
ATOM 596 O O . LEU A 1 75 ? -11.797 -0.901 20.885 1.00 95.69 75 LEU A O 1
ATOM 600 N N . PRO A 1 76 ? -12.649 -1.380 18.847 1.00 95.44 76 PRO A N 1
ATOM 601 C CA . PRO A 1 76 ? -13.531 -2.436 19.323 1.00 95.44 76 PRO A CA 1
ATOM 602 C C . PRO A 1 76 ? -12.766 -3.551 20.045 1.00 95.44 76 PRO A C 1
ATOM 604 O O . PRO A 1 76 ? -11.584 -3.801 19.787 1.00 95.44 76 PRO A O 1
ATOM 607 N N . SER A 1 77 ? -13.469 -4.275 20.918 1.00 93.00 77 SER A N 1
ATOM 608 C CA . SER A 1 77 ? -12.902 -5.393 21.686 1.00 93.00 77 SER A CA 1
ATOM 609 C C . SER A 1 77 ? -12.497 -6.603 20.824 1.00 93.00 77 SER A C 1
ATOM 611 O O . SER A 1 77 ? -11.771 -7.475 21.303 1.00 93.00 77 SER A O 1
ATOM 613 N N . GLU A 1 78 ? -12.902 -6.629 19.547 1.00 93.88 78 GLU A N 1
ATOM 614 C CA . GLU A 1 78 ? -12.517 -7.631 18.545 1.00 93.88 78 GLU A CA 1
ATOM 615 C C . GLU A 1 78 ? -10.992 -7.787 18.423 1.00 93.88 78 GLU A C 1
ATOM 617 O O . GLU A 1 78 ? -10.222 -6.841 18.596 1.00 93.88 78 GLU A O 1
ATOM 622 N N . THR A 1 79 ? -10.528 -8.981 18.061 1.00 94.06 79 THR A N 1
ATOM 623 C CA . THR A 1 79 ? -9.098 -9.245 17.867 1.00 94.06 79 THR A CA 1
ATOM 624 C C . THR A 1 79 ? -8.511 -8.410 16.720 1.00 94.06 79 THR A C 1
ATOM 626 O O . THR A 1 79 ? -9.193 -8.038 15.760 1.00 94.06 79 THR A O 1
ATOM 629 N N . THR A 1 80 ? -7.218 -8.085 16.805 1.00 94.38 80 THR A N 1
ATOM 630 C CA . THR A 1 80 ? -6.553 -7.209 15.822 1.00 94.38 80 THR A CA 1
ATOM 631 C C . THR A 1 80 ? -6.579 -7.770 14.399 1.00 94.38 80 THR A C 1
ATOM 633 O O . THR A 1 80 ? -6.680 -6.996 13.452 1.00 94.38 80 THR A O 1
ATOM 636 N N . ASP A 1 81 ? -6.572 -9.091 14.218 1.00 95.06 81 ASP A N 1
ATOM 637 C CA . ASP A 1 81 ? -6.676 -9.740 12.903 1.00 95.06 81 ASP A CA 1
ATOM 638 C C . ASP A 1 81 ? -8.052 -9.539 12.238 1.00 95.06 81 ASP A C 1
ATOM 640 O O . ASP A 1 81 ? -8.142 -9.331 11.019 1.00 95.06 81 ASP A O 1
ATOM 644 N N . VAL A 1 82 ? -9.127 -9.513 13.034 1.00 95.00 82 VAL A N 1
ATOM 645 C CA . VAL A 1 82 ? -10.481 -9.199 12.555 1.00 95.00 82 VAL A CA 1
ATOM 646 C C . VAL A 1 82 ? -10.556 -7.732 12.137 1.00 95.00 82 VAL A C 1
ATOM 648 O O . VAL A 1 82 ? -10.966 -7.425 11.011 1.00 95.00 82 VAL A O 1
ATOM 651 N N . LEU A 1 83 ? -10.080 -6.823 12.996 1.00 96.19 83 LEU A N 1
ATOM 652 C CA . LEU A 1 83 ? -10.030 -5.386 12.707 1.00 96.19 83 LEU A CA 1
ATOM 653 C C . LEU A 1 83 ? -9.173 -5.078 11.473 1.00 96.19 83 LEU A C 1
ATOM 655 O O . LEU A 1 83 ? -9.568 -4.280 10.619 1.00 96.19 83 LEU A O 1
ATOM 659 N N . PHE A 1 84 ? -8.030 -5.751 11.335 1.00 97.12 84 PHE A N 1
ATOM 660 C CA . PHE A 1 84 ? -7.155 -5.642 10.175 1.00 97.12 84 PHE A CA 1
ATOM 661 C C . PHE A 1 84 ? -7.885 -6.029 8.890 1.00 97.12 84 PHE A C 1
ATOM 663 O O . PHE A 1 84 ? -7.909 -5.259 7.929 1.00 97.12 84 PHE A O 1
ATOM 670 N N . THR A 1 85 ? -8.561 -7.178 8.888 1.00 95.69 85 THR A N 1
ATOM 671 C CA . THR A 1 85 ? -9.317 -7.646 7.720 1.00 95.69 85 THR A CA 1
ATOM 672 C C . THR A 1 85 ? -10.430 -6.660 7.343 1.00 95.69 85 THR A C 1
ATOM 674 O O . THR A 1 85 ? -10.588 -6.323 6.164 1.00 95.69 85 THR A O 1
ATOM 677 N N . ARG A 1 86 ? -11.158 -6.111 8.330 1.00 95.69 86 ARG A N 1
ATOM 678 C CA . ARG A 1 86 ? -12.162 -5.051 8.105 1.00 95.69 86 ARG A CA 1
ATOM 679 C C . ARG A 1 86 ? -11.538 -3.799 7.478 1.00 95.69 86 ARG A C 1
ATOM 681 O O . ARG A 1 86 ? -12.106 -3.249 6.531 1.00 95.69 86 ARG A O 1
ATOM 688 N N . LEU A 1 87 ? -10.374 -3.370 7.968 1.00 96.75 87 LEU A N 1
ATOM 689 C CA . LEU A 1 87 ? -9.655 -2.204 7.451 1.00 96.75 87 LEU A CA 1
ATOM 690 C C . LEU A 1 87 ? -9.205 -2.405 6.004 1.00 96.75 87 LEU A C 1
ATOM 692 O O . LEU A 1 87 ? -9.455 -1.527 5.177 1.00 96.75 87 LEU A O 1
ATOM 696 N N . VAL A 1 88 ? -8.611 -3.554 5.667 1.00 97.12 88 VAL A N 1
ATOM 697 C CA . VAL A 1 88 ? -8.173 -3.841 4.290 1.00 97.12 88 VAL A CA 1
ATOM 698 C C . VAL A 1 88 ? -9.373 -3.865 3.337 1.00 97.12 88 VAL A C 1
ATOM 700 O O . VAL A 1 88 ? -9.341 -3.174 2.316 1.00 97.12 88 VAL A O 1
ATOM 703 N N . ARG A 1 89 ? -10.474 -4.556 3.685 1.00 95.69 89 ARG A N 1
ATOM 704 C CA . ARG A 1 89 ? -11.716 -4.564 2.875 1.00 95.69 89 ARG A CA 1
ATOM 705 C C . ARG A 1 89 ? -12.241 -3.160 2.626 1.00 95.69 89 ARG A C 1
ATOM 707 O O . ARG A 1 89 ? -12.505 -2.772 1.484 1.00 95.69 89 ARG A O 1
ATOM 714 N N . ARG A 1 90 ? -12.376 -2.381 3.700 1.00 95.75 90 ARG A N 1
ATOM 715 C CA . ARG A 1 90 ? -12.858 -1.002 3.630 1.00 95.75 90 ARG A CA 1
ATOM 716 C C . ARG A 1 90 ? -11.940 -0.150 2.759 1.00 95.75 90 ARG A C 1
ATOM 718 O O . ARG A 1 90 ? -12.441 0.599 1.922 1.00 95.75 90 ARG A O 1
ATOM 725 N N . ASN A 1 91 ? -10.624 -0.269 2.923 1.00 96.88 91 ASN A N 1
ATOM 726 C CA . ASN A 1 91 ? -9.654 0.521 2.170 1.00 96.88 91 ASN A CA 1
ATOM 727 C C . ASN A 1 91 ? -9.660 0.165 0.689 1.00 96.88 91 ASN A C 1
ATOM 729 O O . ASN A 1 91 ? -9.719 1.072 -0.133 1.00 96.88 91 ASN A O 1
ATOM 733 N N . MET A 1 92 ? -9.698 -1.116 0.326 1.00 95.94 92 MET A N 1
ATOM 734 C CA . MET A 1 92 ? -9.746 -1.515 -1.084 1.00 95.94 92 MET A CA 1
ATOM 735 C C . MET A 1 92 ? -11.059 -1.102 -1.752 1.00 95.94 92 MET A C 1
ATOM 737 O O . MET A 1 92 ? -11.052 -0.607 -2.880 1.00 95.94 92 MET A O 1
ATOM 741 N N . ARG A 1 93 ? -12.185 -1.187 -1.033 1.00 95.38 93 ARG A N 1
ATOM 742 C CA . ARG A 1 93 ? -13.480 -0.669 -1.504 1.00 95.38 93 ARG A CA 1
ATOM 743 C C . ARG A 1 93 ? -13.498 0.856 -1.646 1.00 95.38 93 ARG A C 1
ATOM 745 O O . ARG A 1 93 ? -14.128 1.375 -2.563 1.00 95.38 93 ARG A O 1
ATOM 752 N N . ALA A 1 94 ? -12.852 1.582 -0.738 1.00 95.50 94 ALA A N 1
ATOM 753 C CA . ALA A 1 94 ? -12.730 3.034 -0.832 1.00 95.50 94 ALA A CA 1
ATOM 754 C C . ALA A 1 94 ? -11.796 3.433 -1.986 1.00 95.50 94 ALA A C 1
ATOM 756 O O . ALA A 1 94 ? -12.130 4.318 -2.775 1.00 95.50 94 ALA A O 1
ATOM 757 N N . PHE A 1 95 ? -10.670 2.733 -2.132 1.00 95.50 95 PHE A N 1
ATOM 758 C CA . PHE A 1 95 ? -9.714 2.940 -3.210 1.00 95.50 95 PHE A CA 1
ATOM 759 C C . PHE A 1 95 ? -10.342 2.696 -4.577 1.00 95.50 95 PHE A C 1
ATOM 761 O O . PHE A 1 95 ? -10.088 3.495 -5.471 1.00 95.50 95 PHE A O 1
ATOM 768 N N . SER A 1 96 ? -11.206 1.685 -4.745 1.00 95.19 96 SER A N 1
ATOM 769 C CA . SER A 1 96 ? -11.830 1.373 -6.044 1.00 95.19 96 SER A CA 1
ATOM 770 C C . SER A 1 96 ? -12.676 2.511 -6.632 1.00 95.19 96 SER A C 1
ATOM 772 O O . SER A 1 96 ? -12.971 2.513 -7.825 1.00 95.19 96 SER A O 1
ATOM 774 N N . ARG A 1 97 ? -13.030 3.506 -5.807 1.00 92.00 97 ARG A N 1
ATOM 775 C CA . ARG A 1 97 ? -13.759 4.725 -6.191 1.00 92.00 97 ARG A CA 1
ATOM 776 C C . ARG A 1 97 ? -12.864 5.960 -6.325 1.00 92.00 97 ARG A C 1
ATOM 778 O O . ARG A 1 97 ? -13.361 7.044 -6.614 1.00 92.00 97 ARG A O 1
ATOM 785 N N . SER A 1 98 ? -11.565 5.821 -6.077 1.00 90.31 98 SER A N 1
ATOM 786 C CA . SER A 1 98 ? -10.602 6.914 -6.198 1.00 90.31 98 SER A CA 1
ATOM 787 C C . SER A 1 98 ? -10.331 7.257 -7.669 1.00 90.31 98 SER A C 1
ATOM 789 O O . SER A 1 98 ? -10.443 6.382 -8.533 1.00 90.31 98 SER A O 1
ATOM 791 N N . PRO A 1 99 ? -9.885 8.491 -7.975 1.00 87.06 99 PRO A N 1
ATOM 792 C CA . PRO A 1 99 ? -9.455 8.850 -9.326 1.00 87.06 99 PRO A CA 1
ATOM 793 C C . PRO A 1 99 ? -8.395 7.893 -9.893 1.00 87.06 99 PRO A C 1
ATOM 795 O O . PRO A 1 99 ? -8.472 7.509 -11.058 1.00 87.06 99 PRO A O 1
ATOM 798 N N . GLN A 1 100 ? -7.450 7.443 -9.058 1.00 88.94 100 GLN A N 1
ATOM 799 C CA . GLN A 1 100 ? -6.417 6.486 -9.459 1.00 88.94 100 GLN A CA 1
ATOM 800 C C . GLN A 1 100 ? -7.017 5.130 -9.863 1.00 88.94 100 GLN A C 1
ATOM 802 O O . GLN A 1 100 ? -6.648 4.585 -10.902 1.00 88.94 100 GLN A O 1
ATOM 807 N N . ALA A 1 101 ? -7.974 4.596 -9.100 1.00 91.31 101 ALA A N 1
ATOM 808 C CA . ALA A 1 101 ? -8.622 3.332 -9.449 1.00 91.31 101 ALA A CA 1
ATOM 809 C C . ALA A 1 101 ? -9.509 3.434 -10.691 1.00 91.31 101 ALA A C 1
ATOM 811 O O . ALA A 1 101 ? -9.577 2.482 -11.463 1.00 91.31 101 ALA A O 1
ATOM 812 N N . LEU A 1 102 ? -10.146 4.583 -10.934 1.00 90.94 102 LEU A N 1
ATOM 813 C CA . LEU A 1 102 ? -10.887 4.804 -12.178 1.00 90.94 102 LEU A CA 1
ATOM 814 C C . LEU A 1 102 ? -9.956 4.743 -13.396 1.00 90.94 102 LEU A C 1
ATOM 816 O O . LEU A 1 102 ? -10.298 4.106 -14.391 1.00 90.94 102 LEU A O 1
ATOM 820 N N . MET A 1 103 ? -8.754 5.323 -13.302 1.00 89.25 103 MET A N 1
ATOM 821 C CA . MET A 1 103 ? -7.740 5.199 -14.358 1.00 89.25 103 MET A CA 1
ATOM 822 C C . MET A 1 103 ? -7.305 3.743 -14.571 1.00 89.25 103 MET A C 1
ATOM 824 O O . MET A 1 103 ? -7.238 3.290 -15.713 1.00 89.25 103 MET A O 1
ATOM 828 N N . LEU A 1 104 ? -7.068 2.990 -13.491 1.00 91.31 104 LEU A N 1
ATOM 829 C CA . LEU A 1 104 ? -6.733 1.559 -13.565 1.00 91.31 104 LEU A CA 1
ATOM 830 C C . LEU A 1 104 ? -7.872 0.725 -14.174 1.00 91.31 104 LEU A C 1
ATOM 832 O O . LEU A 1 104 ? -7.629 -0.180 -14.973 1.00 91.31 104 LEU A O 1
ATOM 836 N N . SER A 1 105 ? -9.120 1.052 -13.839 1.00 91.94 105 SER A N 1
ATOM 837 C CA . SER A 1 105 ? -10.312 0.392 -14.375 1.00 91.94 105 SER A CA 1
ATOM 838 C C . SER A 1 105 ? -10.451 0.620 -15.881 1.00 91.94 105 SER A C 1
ATOM 840 O O . SER A 1 105 ? -10.664 -0.331 -16.630 1.00 91.94 105 SER A O 1
ATOM 842 N N . MET A 1 106 ? -10.225 1.851 -16.358 1.00 91.31 106 MET A N 1
ATOM 843 C CA . MET A 1 106 ? -10.217 2.154 -17.796 1.00 91.31 106 MET A CA 1
ATOM 844 C C . MET A 1 106 ? -9.093 1.432 -18.552 1.00 91.31 106 MET A C 1
ATOM 846 O O . MET A 1 106 ? -9.284 1.043 -19.701 1.00 91.31 106 MET A O 1
ATOM 850 N N . ALA A 1 107 ? -7.938 1.227 -17.913 1.00 89.38 107 ALA A N 1
ATOM 851 C CA . ALA A 1 107 ? -6.809 0.502 -18.498 1.00 89.38 107 ALA A CA 1
ATOM 852 C C . ALA A 1 107 ? -6.955 -1.033 -18.439 1.00 89.38 107 ALA A C 1
ATOM 854 O O . ALA A 1 107 ? -6.166 -1.749 -19.057 1.00 89.38 107 ALA A O 1
ATOM 855 N N . SER A 1 108 ? -7.943 -1.549 -17.702 1.00 92.12 108 SER A N 1
ATOM 856 C CA . SER A 1 108 ? -8.151 -2.987 -17.512 1.00 92.12 108 SER A CA 1
ATOM 857 C C . SER A 1 108 ? -8.686 -3.654 -18.779 1.00 92.12 108 SER A C 1
ATOM 859 O O . SER A 1 108 ? -9.700 -3.240 -19.349 1.00 92.12 108 SER A O 1
ATOM 861 N N . LYS A 1 109 ? -8.033 -4.739 -19.199 1.00 91.25 109 LYS A N 1
ATOM 862 C CA . LYS A 1 109 ? -8.308 -5.429 -20.467 1.00 91.25 109 LYS A CA 1
ATOM 863 C C . LYS A 1 109 ? -9.156 -6.682 -20.280 1.00 91.25 109 LYS A C 1
ATOM 865 O O . LYS A 1 109 ? -10.015 -6.960 -21.114 1.00 91.25 109 LYS A O 1
ATOM 870 N N . THR A 1 110 ? -8.955 -7.422 -19.189 1.00 93.44 110 THR A N 1
ATOM 871 C CA . THR A 1 110 ? -9.636 -8.706 -18.961 1.00 93.44 110 THR A CA 1
ATOM 872 C C . THR A 1 110 ? -10.930 -8.553 -18.158 1.00 93.44 110 THR A C 1
ATOM 874 O O . THR A 1 110 ? -11.140 -7.572 -17.437 1.00 93.44 110 THR A O 1
ATOM 877 N N . ALA A 1 111 ? -11.818 -9.547 -18.263 1.00 94.12 111 ALA A N 1
ATOM 878 C CA . ALA A 1 111 ? -13.041 -9.598 -17.463 1.00 94.12 111 ALA A CA 1
ATOM 879 C C . ALA A 1 111 ? -12.743 -9.732 -15.957 1.00 94.12 111 ALA A C 1
ATOM 881 O O . ALA A 1 111 ? -13.410 -9.089 -15.148 1.00 94.12 111 ALA A O 1
ATOM 882 N N . GLU A 1 112 ? -11.716 -10.508 -15.588 1.00 94.38 112 GLU A N 1
ATOM 883 C CA . GLU A 1 112 ? -11.242 -10.654 -14.202 1.00 94.38 112 GLU A CA 1
ATOM 884 C C . GLU A 1 112 ? -10.798 -9.299 -13.631 1.00 94.38 112 GLU A C 1
ATOM 886 O O . GLU A 1 112 ? -11.270 -8.891 -12.568 1.00 94.38 112 GLU A O 1
ATOM 891 N N . GLN A 1 113 ? -9.977 -8.550 -14.381 1.00 95.00 113 GLN A N 1
ATOM 892 C CA . GLN A 1 113 ? -9.515 -7.222 -13.975 1.00 95.00 113 GLN A CA 1
ATOM 893 C C . GLN A 1 113 ? -10.692 -6.277 -13.740 1.00 95.00 113 GLN A C 1
ATOM 895 O O . GLN A 1 113 ? -10.794 -5.691 -12.666 1.00 95.00 113 GLN A O 1
ATOM 900 N N . LYS A 1 114 ? -11.636 -6.186 -14.682 1.00 94.12 114 LYS A N 1
ATOM 901 C CA . LYS A 1 114 ? -12.815 -5.313 -14.544 1.00 94.12 114 LYS A CA 1
ATOM 902 C C . LYS A 1 114 ? -13.711 -5.719 -13.370 1.00 94.12 114 LYS A C 1
ATOM 904 O O . LYS A 1 114 ? -14.154 -4.857 -12.611 1.00 94.12 114 LYS A O 1
ATOM 909 N N . LYS A 1 115 ? -13.945 -7.024 -13.177 1.00 94.88 115 LYS A N 1
ATOM 910 C CA . LYS A 1 115 ? -14.754 -7.549 -12.064 1.00 94.88 115 LYS A CA 1
ATOM 911 C C . LYS A 1 115 ? -14.136 -7.215 -10.704 1.00 94.88 115 LYS A C 1
ATOM 913 O O . LYS A 1 115 ? -14.874 -6.915 -9.767 1.00 94.88 115 LYS A O 1
ATOM 918 N N . SER A 1 116 ? -12.806 -7.189 -10.613 1.00 95.44 116 SER A N 1
ATOM 919 C CA . SER A 1 116 ? -12.089 -6.947 -9.354 1.00 95.44 116 SER A CA 1
ATOM 920 C C . SER A 1 116 ? -12.242 -5.533 -8.762 1.00 95.44 116 SER A C 1
ATOM 922 O O . SER A 1 116 ? -11.845 -5.307 -7.621 1.00 95.44 116 SER A O 1
ATOM 924 N N . PHE A 1 117 ? -12.848 -4.583 -9.488 1.00 95.62 117 PHE A N 1
ATOM 925 C CA . PHE A 1 117 ? -13.234 -3.263 -8.955 1.00 95.62 117 PHE A CA 1
ATOM 926 C C . PHE A 1 117 ? -14.614 -3.264 -8.279 1.00 95.62 117 PHE A C 1
ATOM 928 O O . PHE A 1 117 ? -14.974 -2.306 -7.586 1.00 95.62 117 PHE A O 1
ATOM 935 N N . GLY A 1 118 ? -15.412 -4.314 -8.496 1.00 93.62 118 GLY A N 1
ATOM 936 C CA . GLY A 1 118 ? -16.786 -4.405 -8.021 1.00 93.62 118 GLY A CA 1
ATOM 937 C C . GLY A 1 118 ? -16.876 -4.390 -6.495 1.00 93.62 118 GLY A C 1
ATOM 938 O O . GLY A 1 118 ? -16.174 -5.128 -5.810 1.00 93.62 118 GLY A O 1
ATOM 939 N N . ALA A 1 119 ? -17.793 -3.591 -5.944 1.00 90.88 119 ALA A N 1
ATOM 940 C CA . ALA A 1 119 ? -17.957 -3.482 -4.493 1.00 90.88 119 ALA A CA 1
ATOM 941 C C . ALA A 1 119 ? -18.319 -4.823 -3.828 1.00 90.88 119 ALA A C 1
ATOM 943 O O . ALA A 1 119 ? -17.840 -5.092 -2.733 1.00 90.88 119 ALA A O 1
ATOM 944 N N . GLY A 1 120 ? -19.130 -5.657 -4.492 1.00 90.31 120 GLY A N 1
ATOM 945 C CA . GLY A 1 120 ? -19.470 -6.998 -4.007 1.00 90.31 120 GLY A CA 1
ATOM 946 C C . GLY A 1 120 ? -18.276 -7.955 -4.022 1.00 90.31 120 GLY A C 1
ATOM 947 O O . GLY A 1 120 ? -18.092 -8.694 -3.065 1.00 90.31 120 GLY A O 1
ATOM 948 N N . HIS A 1 121 ? -17.426 -7.875 -5.054 1.00 92.69 121 HIS A N 1
ATOM 949 C CA . HIS A 1 121 ? -16.171 -8.633 -5.121 1.00 92.69 121 HIS A CA 1
ATOM 950 C C . HIS A 1 121 ? -15.267 -8.263 -3.945 1.00 92.69 121 HIS A C 1
ATOM 952 O O . HIS A 1 121 ? -14.952 -9.111 -3.124 1.00 92.69 121 HIS A O 1
ATOM 958 N N . LEU A 1 122 ? -14.951 -6.974 -3.792 1.00 93.06 122 LEU A N 1
ATOM 959 C CA . LEU A 1 122 ? -14.063 -6.472 -2.737 1.00 93.06 122 LEU A CA 1
ATOM 960 C C . LEU A 1 122 ? -14.584 -6.726 -1.315 1.00 93.06 122 LEU A C 1
ATOM 962 O O . LEU A 1 122 ? -13.789 -6.889 -0.395 1.00 93.06 122 LEU A O 1
ATOM 966 N N . ALA A 1 123 ? -15.905 -6.743 -1.123 1.00 89.25 123 ALA A N 1
ATOM 967 C CA . ALA A 1 123 ? -16.511 -7.047 0.171 1.00 89.25 123 ALA A CA 1
ATOM 968 C C . ALA A 1 123 ? -16.407 -8.533 0.547 1.00 89.25 123 ALA A C 1
ATOM 970 O O . ALA A 1 123 ? -16.384 -8.842 1.735 1.00 89.25 123 ALA A O 1
ATOM 971 N N . ALA A 1 124 ? -16.343 -9.424 -0.445 1.00 91.56 124 ALA A N 1
ATOM 972 C CA . ALA A 1 124 ? -16.284 -10.868 -0.247 1.00 91.56 124 ALA A CA 1
ATOM 973 C C . ALA A 1 124 ? -14.853 -11.416 -0.113 1.00 91.56 124 ALA A C 1
ATOM 975 O O . ALA A 1 124 ? -14.694 -12.551 0.313 1.00 91.56 124 ALA A O 1
ATOM 976 N N . LEU A 1 125 ? -13.818 -10.642 -0.462 1.00 93.19 125 LEU A N 1
ATOM 977 C CA . LEU A 1 125 ? -12.430 -11.111 -0.396 1.00 93.19 125 LEU A CA 1
ATOM 978 C C . LEU A 1 125 ? -11.955 -11.303 1.046 1.00 93.19 125 LEU A C 1
ATOM 980 O O . LEU A 1 125 ? -12.092 -10.396 1.870 1.00 93.19 125 LEU A O 1
ATOM 984 N N . ASP A 1 126 ? -11.329 -12.442 1.327 1.00 93.31 126 ASP A N 1
ATOM 985 C CA . ASP A 1 126 ? -10.503 -12.680 2.523 1.00 93.31 126 ASP A CA 1
ATOM 986 C C . ASP A 1 126 ?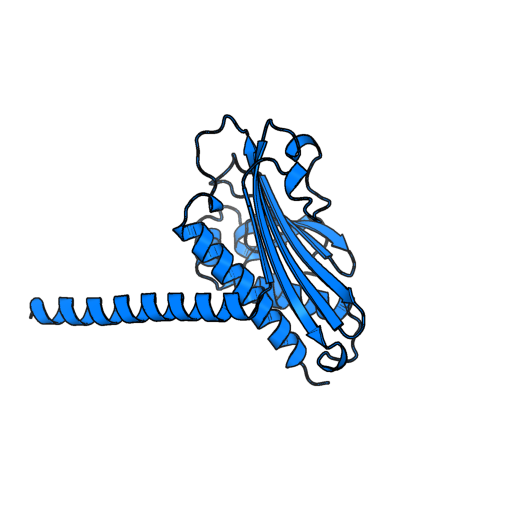 -9.017 -12.337 2.294 1.00 93.31 126 ASP A C 1
ATOM 988 O O . ASP A 1 126 ? -8.208 -12.365 3.232 1.00 93.31 126 ASP A O 1
ATOM 992 N N . PHE A 1 127 ? -8.690 -11.912 1.065 1.00 95.94 127 PHE A N 1
ATOM 993 C CA . PHE A 1 127 ? -7.342 -11.611 0.590 1.00 95.94 127 PHE A CA 1
ATOM 994 C C . PHE A 1 127 ? -6.440 -12.836 0.695 1.00 95.94 127 PHE A C 1
ATOM 996 O O . PHE A 1 127 ? -5.356 -12.778 1.276 1.00 95.94 127 PHE A O 1
ATOM 1003 N N . GLU A 1 128 ? -6.916 -13.952 0.156 1.00 96.75 128 GLU A N 1
ATOM 1004 C CA . GLU A 1 128 ? -6.124 -15.162 0.005 1.00 96.75 128 GLU A CA 1
ATOM 1005 C C . GLU A 1 128 ? -5.096 -14.985 -1.115 1.00 96.75 128 GLU A C 1
ATOM 1007 O O . GLU A 1 128 ? -5.259 -14.163 -2.020 1.00 96.75 128 GLU A O 1
ATOM 1012 N N . VAL A 1 129 ? -4.005 -15.751 -1.057 1.00 98.19 129 VAL A N 1
ATOM 1013 C CA . VAL A 1 129 ? -2.961 -15.700 -2.088 1.00 98.19 129 VAL A CA 1
ATOM 1014 C C . VAL A 1 129 ? -3.573 -16.009 -3.455 1.00 98.19 129 VAL A C 1
ATOM 1016 O O . VAL A 1 129 ? -4.219 -17.034 -3.645 1.00 98.19 129 VAL A O 1
ATOM 1019 N N . GLY A 1 130 ? -3.342 -15.116 -4.417 1.00 97.25 130 GLY A N 1
ATOM 1020 C CA . GLY A 1 130 ? -3.918 -15.179 -5.757 1.00 97.25 130 GLY A CA 1
ATOM 1021 C C . GLY A 1 130 ? -5.101 -14.237 -5.984 1.00 97.25 130 GLY A C 1
ATOM 1022 O O . GLY A 1 130 ? -5.348 -13.902 -7.147 1.00 97.25 130 GLY A O 1
ATOM 1023 N N . ASP A 1 131 ? -5.766 -13.742 -4.934 1.00 97.19 131 ASP A N 1
ATOM 1024 C CA . ASP A 1 131 ? -6.889 -12.807 -5.064 1.00 97.19 131 ASP A CA 1
ATOM 1025 C C . ASP A 1 131 ? -6.485 -11.545 -5.832 1.00 97.19 131 ASP A C 1
ATOM 1027 O O . ASP A 1 131 ? -5.453 -10.927 -5.556 1.00 97.19 131 ASP A O 1
ATOM 1031 N N . LEU A 1 132 ? -7.319 -11.142 -6.795 1.00 97.06 132 LEU A N 1
ATOM 1032 C CA . LEU A 1 132 ? -7.128 -9.917 -7.568 1.00 97.06 132 LEU A CA 1
ATOM 1033 C C . LEU A 1 132 ? -7.992 -8.781 -7.018 1.00 97.06 132 LEU A C 1
ATOM 1035 O O . LEU A 1 132 ? -9.209 -8.915 -6.859 1.00 97.06 132 LEU A O 1
ATOM 1039 N N . VAL A 1 133 ? -7.356 -7.633 -6.809 1.00 96.56 133 VAL A N 1
ATOM 1040 C CA . VAL A 1 133 ? -7.949 -6.410 -6.273 1.00 96.56 133 VAL A CA 1
ATOM 1041 C C . VAL A 1 133 ? -7.682 -5.258 -7.240 1.00 96.56 133 VAL A C 1
ATOM 1043 O O . VAL A 1 133 ? -6.539 -5.011 -7.626 1.00 96.56 133 VAL A O 1
ATOM 1046 N N . CYS A 1 134 ? -8.736 -4.533 -7.628 1.00 95.12 134 CYS A N 1
ATOM 1047 C CA . CYS A 1 134 ? -8.646 -3.310 -8.439 1.00 95.12 134 CYS A CA 1
ATOM 1048 C C . CYS A 1 134 ? -7.732 -3.434 -9.679 1.00 95.12 134 CYS A C 1
ATOM 1050 O O . CYS A 1 134 ? -6.945 -2.539 -9.985 1.00 95.12 134 CYS A O 1
ATOM 1052 N N . GLY A 1 135 ? -7.822 -4.564 -10.379 1.00 94.38 135 GLY A N 1
ATOM 1053 C CA . GLY A 1 135 ? -7.227 -4.831 -11.689 1.00 94.38 135 GLY A CA 1
ATOM 1054 C C . GLY A 1 135 ? -5.731 -5.142 -11.690 1.00 94.38 135 GLY A C 1
ATOM 1055 O O . GLY A 1 135 ? -5.279 -5.874 -12.568 1.00 94.38 135 GLY A O 1
ATOM 1056 N N . CYS A 1 136 ? -4.969 -4.631 -10.724 1.00 94.00 136 CYS A N 1
ATOM 1057 C CA . CYS A 1 136 ? -3.508 -4.723 -10.734 1.00 94.00 136 CYS A CA 1
ATOM 1058 C C . CYS A 1 136 ? -2.879 -5.241 -9.439 1.00 94.00 136 CYS A C 1
ATOM 1060 O O . CYS A 1 136 ? -1.686 -5.523 -9.449 1.00 94.00 136 CYS A O 1
ATOM 1062 N N . TYR A 1 137 ? -3.626 -5.355 -8.338 1.00 96.69 137 TYR A N 1
ATOM 1063 C CA . TYR A 1 137 ? -3.079 -5.792 -7.052 1.00 96.69 137 TYR A CA 1
ATOM 1064 C C . TYR A 1 137 ? -3.424 -7.257 -6.827 1.00 96.69 137 TYR A C 1
ATOM 1066 O O . TYR A 1 137 ? -4.565 -7.583 -6.500 1.00 96.69 137 TYR A O 1
ATOM 1074 N N . ARG A 1 138 ? -2.454 -8.150 -7.023 1.00 97.69 138 ARG A N 1
ATOM 1075 C CA . ARG A 1 138 ? -2.641 -9.582 -6.770 1.00 97.69 138 ARG A CA 1
ATOM 1076 C C . ARG A 1 138 ? -2.019 -9.951 -5.435 1.00 97.69 138 ARG A C 1
ATOM 1078 O O . ARG A 1 138 ? -0.848 -9.656 -5.222 1.00 97.69 138 ARG A O 1
ATOM 1085 N N . VAL A 1 139 ? -2.776 -10.580 -4.544 1.00 98.44 139 VAL A N 1
ATOM 1086 C CA . VAL A 1 139 ? -2.254 -11.003 -3.238 1.00 98.44 139 VAL A CA 1
ATOM 1087 C C . VAL A 1 139 ? -1.168 -12.057 -3.436 1.00 98.44 139 VAL A C 1
ATOM 1089 O O . VAL A 1 139 ? -1.387 -13.062 -4.112 1.00 98.44 139 VAL A O 1
ATOM 1092 N N . VAL A 1 140 ? -0.008 -11.833 -2.825 1.00 98.50 140 VAL A N 1
ATOM 1093 C CA . VAL A 1 140 ? 1.132 -12.764 -2.833 1.00 98.50 140 VAL A CA 1
ATOM 1094 C C . VAL A 1 140 ? 1.508 -13.245 -1.435 1.00 98.50 140 VAL A C 1
ATOM 1096 O O . VAL A 1 140 ? 2.078 -14.322 -1.304 1.00 98.50 140 VAL A O 1
ATOM 1099 N N . VAL A 1 141 ? 1.146 -12.494 -0.391 1.00 98.44 141 VAL A N 1
ATOM 1100 C CA . VAL A 1 141 ? 1.314 -12.898 1.012 1.00 98.44 141 VAL A CA 1
ATOM 1101 C C . VAL A 1 141 ? 0.068 -12.515 1.795 1.00 98.44 141 VAL A C 1
ATOM 1103 O O . VAL A 1 141 ? -0.426 -11.391 1.680 1.00 98.44 141 VAL A O 1
ATOM 1106 N N . ARG A 1 142 ? -0.403 -13.436 2.638 1.00 97.50 142 ARG A N 1
ATOM 1107 C CA . ARG A 1 142 ? -1.456 -13.196 3.624 1.00 97.50 142 ARG A CA 1
ATOM 1108 C C . ARG A 1 142 ? -1.062 -13.810 4.962 1.00 97.50 142 ARG A C 1
ATOM 1110 O O . ARG A 1 142 ? -0.854 -15.015 5.068 1.00 97.50 142 ARG A O 1
ATOM 1117 N N . ARG A 1 143 ? -0.988 -12.968 5.989 1.00 96.81 143 ARG A N 1
ATOM 1118 C CA . ARG A 1 143 ? -0.850 -13.333 7.409 1.00 96.81 143 ARG A CA 1
ATOM 1119 C C . ARG A 1 143 ? -1.956 -12.657 8.197 1.00 96.81 143 ARG A C 1
ATOM 1121 O O . ARG A 1 143 ? -2.610 -11.773 7.662 1.00 96.81 143 ARG A O 1
ATOM 1128 N N . ARG A 1 144 ? -2.166 -13.028 9.461 1.00 95.88 144 ARG A N 1
ATOM 1129 C CA . ARG A 1 144 ? -3.246 -12.465 10.300 1.00 95.88 144 ARG A CA 1
ATOM 1130 C C . ARG A 1 144 ? -3.243 -10.932 10.344 1.00 95.88 144 ARG A C 1
ATOM 1132 O O . ARG A 1 144 ? -4.301 -10.318 10.273 1.00 95.88 144 ARG A O 1
ATOM 1139 N N . ASP A 1 145 ? -2.057 -10.346 10.364 1.00 96.50 145 ASP A N 1
ATOM 1140 C CA . ASP A 1 145 ? -1.761 -8.930 10.566 1.00 96.50 145 ASP A CA 1
ATOM 1141 C C . ASP A 1 145 ? -1.154 -8.242 9.330 1.00 96.50 145 ASP A C 1
ATOM 1143 O O . ASP A 1 145 ? -0.731 -7.088 9.408 1.00 96.50 145 ASP A O 1
ATOM 1147 N N . ARG A 1 146 ? -1.068 -8.939 8.188 1.00 97.88 146 ARG A N 1
ATOM 1148 C CA . ARG A 1 146 ? -0.402 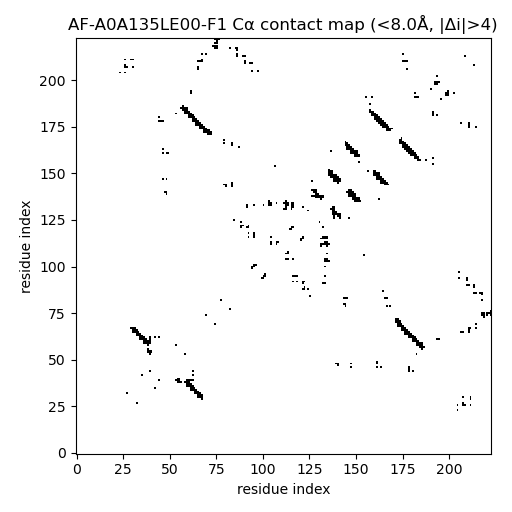-8.438 6.979 1.00 97.88 146 ARG A CA 1
ATOM 1149 C C . ARG A 1 146 ? -1.018 -8.993 5.701 1.00 97.88 146 ARG A C 1
ATOM 1151 O O . ARG A 1 146 ? -1.374 -10.167 5.613 1.00 97.88 146 ARG A O 1
ATOM 1158 N N . VAL A 1 147 ? -1.079 -8.148 4.681 1.00 98.50 147 VAL A N 1
ATOM 1159 C CA . VAL A 1 147 ? -1.328 -8.538 3.294 1.00 98.50 147 VAL A CA 1
ATOM 1160 C C . VAL A 1 147 ? -0.311 -7.842 2.403 1.00 98.50 147 VAL A C 1
ATOM 1162 O O . VAL A 1 147 ? -0.050 -6.651 2.570 1.00 98.50 147 VAL A O 1
ATOM 1165 N N . GLU A 1 148 ? 0.257 -8.579 1.456 1.00 98.62 148 GLU A N 1
ATOM 1166 C CA . GLU A 1 148 ? 1.129 -8.024 0.426 1.00 98.62 148 GLU A CA 1
ATOM 1167 C C . GLU A 1 148 ? 0.563 -8.330 -0.950 1.00 98.62 148 GLU A C 1
ATOM 1169 O O . GLU A 1 148 ? 0.154 -9.456 -1.248 1.00 98.62 148 GLU A O 1
ATOM 1174 N N . PHE A 1 149 ? 0.569 -7.312 -1.795 1.00 98.50 149 PHE A N 1
ATOM 1175 C CA . PHE A 1 149 ? 0.116 -7.361 -3.165 1.00 98.50 149 PHE A CA 1
ATOM 1176 C C . PHE A 1 149 ? 1.302 -7.174 -4.096 1.00 98.50 149 PHE A C 1
ATOM 1178 O O . PHE A 1 149 ? 2.059 -6.213 -3.969 1.00 98.50 149 PHE A O 1
ATOM 1185 N N . GLU A 1 150 ? 1.412 -8.039 -5.091 1.00 98.00 150 GLU A N 1
ATOM 1186 C CA . GLU A 1 150 ? 2.158 -7.741 -6.298 1.00 98.00 150 GLU A CA 1
ATOM 1187 C C . GLU A 1 150 ? 1.374 -6.740 -7.152 1.00 98.00 150 GLU A C 1
ATOM 1189 O O . GLU A 1 150 ? 0.174 -6.905 -7.384 1.00 98.00 150 GLU A O 1
ATOM 1194 N N . ILE A 1 151 ? 2.068 -5.704 -7.629 1.00 95.75 151 ILE A N 1
ATOM 1195 C CA . ILE A 1 151 ? 1.511 -4.688 -8.521 1.00 95.75 151 ILE A CA 1
ATOM 1196 C C . ILE A 1 151 ? 1.847 -5.079 -9.963 1.00 95.75 151 ILE A C 1
ATOM 1198 O O . ILE A 1 151 ? 3.005 -5.010 -10.370 1.00 95.75 151 ILE A O 1
ATOM 1202 N N . LYS A 1 152 ? 0.833 -5.467 -10.742 1.00 89.12 152 LYS A N 1
ATOM 1203 C CA . LYS A 1 152 ? 0.950 -5.786 -12.173 1.00 89.12 152 LYS A CA 1
ATOM 1204 C C . LYS A 1 152 ? 0.193 -4.772 -13.016 1.00 89.12 152 LYS A C 1
ATOM 1206 O O . LYS A 1 152 ? -1.036 -4.757 -13.029 1.00 89.12 152 LYS A O 1
ATOM 1211 N N . MET A 1 153 ? 0.931 -3.935 -13.738 1.00 84.06 153 MET A N 1
ATOM 1212 C CA . MET A 1 153 ? 0.371 -2.930 -14.638 1.00 84.06 153 MET A CA 1
ATOM 1213 C C . MET A 1 153 ? 0.932 -3.123 -16.046 1.00 84.06 153 MET A C 1
ATOM 1215 O O . MET A 1 153 ? 2.069 -2.750 -16.298 1.00 84.06 153 MET A O 1
ATOM 1219 N N . ASP A 1 154 ? 0.122 -3.624 -16.983 1.00 83.56 154 ASP A N 1
ATOM 1220 C CA . ASP A 1 154 ? 0.541 -3.838 -18.381 1.00 83.56 154 ASP A CA 1
ATOM 1221 C C . ASP A 1 154 ? 1.139 -2.586 -19.041 1.00 83.56 154 ASP A C 1
ATOM 1223 O O . ASP A 1 154 ? 2.009 -2.680 -19.897 1.00 83.56 154 ASP A O 1
ATOM 1227 N N . ALA A 1 155 ? 0.642 -1.400 -18.679 1.00 83.12 155 ALA A N 1
ATOM 1228 C CA . ALA A 1 155 ? 1.115 -0.131 -19.234 1.00 83.12 155 ALA A CA 1
ATOM 1229 C C . ALA A 1 155 ? 2.524 0.257 -18.747 1.00 83.12 155 ALA A C 1
ATOM 1231 O O . ALA A 1 155 ? 3.122 1.193 -19.278 1.00 83.12 155 ALA A O 1
ATOM 1232 N N . VAL A 1 156 ? 3.026 -0.418 -17.712 1.00 86.81 156 VAL A N 1
ATOM 1233 C CA . VAL A 1 156 ? 4.311 -0.162 -17.058 1.00 86.81 156 VAL A CA 1
ATOM 1234 C C . VAL A 1 156 ? 5.007 -1.506 -16.800 1.00 86.81 156 VAL A C 1
ATOM 1236 O O . VAL A 1 156 ? 5.392 -1.827 -15.681 1.00 86.81 156 VAL A O 1
ATOM 1239 N N . ASP A 1 157 ? 5.139 -2.302 -17.860 1.00 90.81 157 ASP A N 1
ATOM 1240 C CA . ASP A 1 157 ? 5.692 -3.665 -17.854 1.00 90.81 157 ASP A CA 1
ATOM 1241 C C . ASP A 1 157 ? 7.129 -3.783 -17.312 1.00 90.81 157 ASP A C 1
ATOM 1243 O O . ASP A 1 157 ? 7.544 -4.843 -16.852 1.00 90.81 157 ASP A O 1
ATOM 1247 N N . PHE A 1 158 ? 7.873 -2.682 -17.337 1.00 94.25 158 PHE A N 1
ATOM 1248 C CA . PHE A 1 158 ? 9.245 -2.565 -16.848 1.00 94.25 158 PHE A CA 1
ATOM 1249 C C . PHE A 1 158 ? 9.364 -2.294 -15.347 1.00 94.25 158 PHE A C 1
ATOM 1251 O O . PHE A 1 158 ? 10.478 -2.235 -14.823 1.00 94.25 158 PHE A O 1
ATOM 1258 N N . VAL A 1 159 ? 8.238 -2.080 -14.661 1.00 95.00 159 VAL A N 1
ATOM 1259 C CA . VAL A 1 159 ? 8.201 -1.829 -13.221 1.00 95.00 159 VAL A CA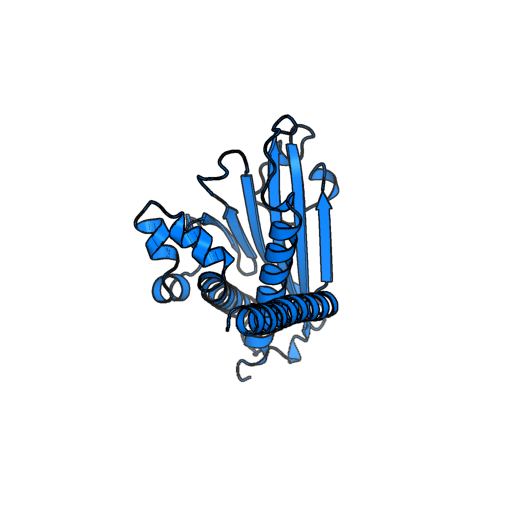 1
ATOM 1260 C C . VAL A 1 159 ? 7.649 -3.043 -12.511 1.00 95.00 159 VAL A C 1
ATOM 1262 O O . VAL A 1 159 ? 6.560 -3.531 -12.805 1.00 95.00 159 VAL A O 1
ATOM 1265 N N . GLN A 1 160 ? 8.392 -3.481 -11.507 1.00 95.81 160 GLN A N 1
ATOM 1266 C CA . GLN A 1 160 ? 7.917 -4.427 -10.518 1.00 95.81 160 GLN A CA 1
ATOM 1267 C C . GLN A 1 160 ? 7.545 -3.652 -9.256 1.00 95.81 160 GLN A C 1
ATOM 1269 O O . GLN A 1 160 ? 8.150 -2.628 -8.933 1.00 95.81 160 GLN A O 1
ATOM 1274 N N . GLY A 1 161 ? 6.524 -4.115 -8.541 1.00 96.44 161 GLY A N 1
ATOM 1275 C CA . GLY A 1 161 ? 6.108 -3.438 -7.325 1.00 96.44 161 GLY A CA 1
ATOM 1276 C C . GLY A 1 161 ? 5.434 -4.338 -6.309 1.00 96.44 161 GLY A C 1
ATOM 1277 O O . GLY A 1 161 ? 4.861 -5.384 -6.642 1.00 96.44 161 GLY A O 1
ATOM 1278 N N . ARG A 1 162 ? 5.501 -3.890 -5.056 1.00 97.75 162 ARG A N 1
ATOM 1279 C CA . ARG A 1 162 ? 4.751 -4.419 -3.923 1.00 97.75 162 ARG A CA 1
ATOM 1280 C C . ARG A 1 162 ? 3.992 -3.306 -3.227 1.00 97.75 162 ARG A C 1
ATOM 1282 O O . ARG A 1 162 ? 4.523 -2.216 -3.036 1.00 97.75 162 ARG A O 1
ATOM 1289 N N . LEU A 1 163 ? 2.769 -3.614 -2.826 1.00 98.00 163 LEU A N 1
ATOM 1290 C CA . LEU A 1 163 ? 2.004 -2.851 -1.849 1.00 98.00 163 LEU A CA 1
ATOM 1291 C C . LEU A 1 163 ? 1.783 -3.766 -0.648 1.00 98.00 163 LEU A C 1
ATOM 1293 O O . LEU A 1 163 ? 1.211 -4.835 -0.817 1.00 98.00 163 LEU A O 1
ATOM 1297 N N . ALA A 1 164 ? 2.194 -3.368 0.546 1.00 98.25 164 ALA A N 1
ATOM 1298 C CA . ALA A 1 164 ? 1.884 -4.083 1.773 1.00 98.25 164 ALA A CA 1
ATOM 1299 C C . ALA A 1 164 ? 1.017 -3.219 2.684 1.00 98.25 164 ALA A C 1
ATOM 1301 O O . ALA A 1 164 ? 1.240 -2.017 2.822 1.00 98.25 164 ALA A O 1
ATOM 1302 N N . ILE A 1 165 ? 0.030 -3.843 3.317 1.00 98.31 165 ILE A N 1
ATOM 1303 C CA . ILE A 1 165 ? -0.724 -3.255 4.421 1.00 98.31 165 ILE A CA 1
ATOM 1304 C C . ILE A 1 165 ? -0.519 -4.177 5.610 1.00 98.31 165 ILE A C 1
ATOM 1306 O O . ILE A 1 165 ? -0.647 -5.394 5.477 1.00 98.31 165 ILE A O 1
ATOM 1310 N N . SER A 1 166 ? -0.204 -3.611 6.767 1.00 98.12 166 SER A N 1
ATOM 1311 C CA . SER A 1 166 ? -0.022 -4.391 7.986 1.00 98.12 166 SER A CA 1
ATOM 1312 C C . SER A 1 166 ? -0.549 -3.666 9.214 1.00 98.12 166 SER A C 1
ATOM 1314 O O . SER A 1 166 ? -0.769 -2.453 9.194 1.00 98.12 166 SER A O 1
ATOM 1316 N N . CYS A 1 167 ? -0.711 -4.401 10.303 1.00 97.19 167 CYS A N 1
ATOM 1317 C CA . CYS A 1 167 ? -0.896 -3.852 11.636 1.00 97.19 167 CYS A CA 1
ATOM 1318 C C . CYS A 1 167 ? 0.081 -4.501 12.617 1.00 97.19 167 CYS A C 1
ATOM 1320 O O . CYS A 1 167 ? 0.465 -5.649 12.447 1.00 97.19 167 CYS A O 1
ATOM 1322 N N . GLU A 1 168 ? 0.475 -3.770 13.648 1.00 96.06 168 GLU A N 1
ATOM 1323 C CA . GLU A 1 168 ? 1.351 -4.262 14.710 1.00 96.06 168 GLU A CA 1
ATOM 1324 C C . GLU A 1 168 ? 0.778 -3.801 16.051 1.00 96.06 168 GLU A C 1
ATOM 1326 O O . GLU A 1 168 ? 0.537 -2.603 16.243 1.00 96.06 168 GLU A O 1
ATOM 1331 N N . GLU A 1 169 ? 0.541 -4.732 16.975 1.00 95.25 169 GLU A N 1
ATOM 1332 C CA . GLU A 1 169 ? 0.230 -4.374 18.359 1.00 95.25 169 GLU A CA 1
ATOM 1333 C C . GLU A 1 169 ? 1.496 -3.870 19.054 1.00 95.25 169 GLU A C 1
ATOM 1335 O O . GLU A 1 169 ? 2.563 -4.479 18.975 1.00 95.25 169 GLU A O 1
ATOM 1340 N N . LYS A 1 170 ? 1.371 -2.737 19.739 1.00 93.75 170 LYS A N 1
ATOM 1341 C CA . LYS A 1 170 ? 2.411 -2.144 20.579 1.00 93.75 170 LYS A CA 1
ATOM 1342 C C . LYS A 1 170 ? 1.835 -1.854 21.954 1.00 93.75 170 LYS A C 1
ATOM 1344 O O . LYS A 1 170 ? 0.624 -1.901 22.159 1.00 93.75 170 LYS A O 1
ATOM 1349 N N . GLU A 1 171 ? 2.700 -1.527 22.904 1.00 91.50 171 GLU A N 1
ATOM 1350 C CA . GLU A 1 171 ? 2.273 -1.175 24.255 1.00 91.50 171 GLU A CA 1
ATOM 1351 C C . GLU A 1 171 ? 1.215 -0.052 24.221 1.00 91.50 171 GLU A C 1
ATOM 1353 O O . GLU A 1 171 ? 1.469 1.057 23.753 1.00 91.50 171 GLU A O 1
ATOM 1358 N N . GLY A 1 172 ? -0.010 -0.378 24.648 1.00 90.56 172 GLY A N 1
ATOM 1359 C CA . GLY A 1 172 ? -1.145 0.548 24.698 1.00 90.56 172 GLY A CA 1
ATOM 1360 C C . GLY A 1 172 ? -1.814 0.895 23.358 1.00 90.56 172 GLY A C 1
ATOM 1361 O O . GLY A 1 172 ? -2.769 1.677 23.352 1.00 90.56 172 GLY A O 1
ATOM 1362 N N . GLY A 1 173 ? -1.384 0.335 22.222 1.00 95.81 173 GLY A N 1
ATOM 1363 C CA . GLY A 1 173 ? -1.894 0.760 20.915 1.00 95.81 173 GLY A CA 1
ATOM 1364 C C . GLY A 1 173 ? -1.700 -0.218 19.764 1.00 95.81 173 GLY A C 1
ATOM 1365 O O . GLY A 1 173 ? -1.032 -1.238 19.874 1.00 95.81 173 GLY A O 1
ATOM 1366 N N . VAL A 1 174 ? -2.286 0.126 18.622 1.00 97.56 174 VAL A N 1
ATOM 1367 C CA . VAL A 1 174 ? -2.108 -0.591 17.354 1.00 97.56 174 VAL A CA 1
ATOM 1368 C C . VAL A 1 174 ? -1.545 0.382 16.326 1.00 97.56 174 VAL A C 1
ATOM 1370 O O . VAL A 1 174 ? -2.017 1.517 16.208 1.00 97.56 174 VAL A O 1
ATOM 1373 N N . VAL A 1 175 ? -0.528 -0.048 15.585 1.00 97.94 175 VAL A N 1
ATOM 1374 C CA . VAL A 1 175 ? 0.071 0.722 14.491 1.00 97.94 175 VAL A CA 1
ATOM 1375 C C . VAL A 1 175 ? -0.323 0.090 13.170 1.00 97.94 175 VAL A C 1
ATOM 1377 O O . VAL A 1 175 ? 0.065 -1.037 12.888 1.00 97.94 175 VAL A O 1
ATOM 1380 N N . PHE A 1 176 ? -1.068 0.825 12.351 1.00 98.12 176 PHE A N 1
ATOM 1381 C CA . PHE A 1 176 ? -1.395 0.425 10.986 1.00 98.12 176 PHE A CA 1
ATOM 1382 C C . PHE A 1 176 ? -0.381 1.028 10.019 1.00 98.12 176 PHE A C 1
ATOM 1384 O O . PHE A 1 176 ? -0.061 2.215 10.122 1.00 98.12 176 PHE A O 1
ATOM 1391 N N . CYS A 1 177 ? 0.096 0.230 9.069 1.00 98.00 177 CYS A N 1
ATOM 1392 C CA . CYS A 1 177 ? 1.120 0.608 8.103 1.00 98.00 177 CYS A CA 1
ATOM 1393 C C . CYS A 1 177 ? 0.650 0.345 6.671 1.00 98.00 177 CYS A C 1
ATOM 1395 O O . CYS A 1 177 ? -0.075 -0.615 6.406 1.00 98.00 177 CYS A O 1
ATOM 1397 N N . SER A 1 178 ? 1.113 1.187 5.754 1.00 97.88 178 SER A N 1
ATOM 1398 C CA . SER A 1 178 ? 1.033 1.000 4.310 1.00 97.88 178 SER A CA 1
ATOM 1399 C C . SER A 1 178 ? 2.427 1.218 3.730 1.00 97.88 178 SER A C 1
ATOM 1401 O O . SER A 1 178 ? 3.029 2.269 3.943 1.00 97.88 178 SER A O 1
ATOM 1403 N N . GLU A 1 179 ? 2.939 0.232 3.008 1.00 97.56 179 GLU A N 1
ATOM 1404 C CA . GLU A 1 179 ? 4.258 0.248 2.380 1.00 97.56 179 GLU A CA 1
ATOM 1405 C C . GLU A 1 179 ? 4.089 0.051 0.873 1.00 97.56 179 GLU A C 1
ATOM 1407 O O . GLU A 1 179 ? 3.415 -0.881 0.447 1.00 97.56 179 GLU A O 1
ATOM 1412 N N . THR A 1 180 ? 4.698 0.900 0.050 1.00 97.31 180 THR A N 1
ATOM 1413 C CA . THR A 1 180 ? 4.768 0.700 -1.403 1.00 97.31 180 THR A CA 1
ATOM 1414 C C . THR A 1 180 ? 6.221 0.690 -1.832 1.00 97.31 180 THR A C 1
ATOM 1416 O O . THR A 1 180 ? 6.947 1.647 -1.584 1.00 97.31 180 THR A O 1
ATOM 1419 N N . VAL A 1 181 ? 6.650 -0.373 -2.503 1.00 97.00 181 VAL A N 1
ATOM 1420 C CA . VAL A 1 181 ? 7.973 -0.454 -3.128 1.00 97.00 181 VAL A CA 1
ATOM 1421 C C . VAL A 1 181 ? 7.770 -0.645 -4.622 1.00 97.00 181 VAL A C 1
ATOM 1423 O O . VAL A 1 181 ? 7.021 -1.528 -5.035 1.00 97.00 181 VAL A O 1
ATOM 1426 N N . MET A 1 182 ? 8.424 0.177 -5.434 1.00 96.50 182 MET A N 1
ATOM 1427 C CA . MET A 1 182 ? 8.506 0.005 -6.883 1.00 96.50 182 MET A CA 1
ATOM 1428 C C . MET A 1 182 ? 9.964 -0.000 -7.293 1.00 96.50 182 MET A C 1
ATOM 1430 O O . MET A 1 182 ? 10.723 0.868 -6.865 1.00 96.50 182 MET A O 1
ATOM 1434 N N . TRP A 1 183 ? 10.341 -0.944 -8.140 1.00 96.56 183 TRP A N 1
ATOM 1435 C CA . TRP A 1 183 ? 11.691 -1.029 -8.661 1.00 96.56 183 TRP A CA 1
ATOM 1436 C C . TRP A 1 183 ? 11.684 -1.340 -10.153 1.00 96.56 183 TRP A C 1
ATOM 1438 O O . TRP A 1 183 ? 10.760 -1.952 -10.697 1.00 96.56 183 TRP A O 1
ATOM 1448 N N . LYS A 1 184 ? 12.738 -0.878 -10.813 1.00 96.44 184 LYS A N 1
ATOM 1449 C CA . LYS A 1 184 ? 13.054 -1.136 -12.218 1.00 96.44 184 LYS A CA 1
ATOM 1450 C C . LYS A 1 184 ? 14.549 -1.383 -12.337 1.00 96.44 184 LYS A C 1
ATOM 1452 O O . LYS A 1 184 ? 15.306 -1.023 -11.434 1.00 96.44 184 LYS A O 1
ATOM 1457 N N . ARG A 1 185 ? 14.985 -1.966 -13.448 1.00 96.50 185 ARG A N 1
ATOM 1458 C CA . ARG A 1 185 ? 16.415 -2.068 -13.755 1.00 96.50 185 ARG A CA 1
ATOM 1459 C C . ARG A 1 185 ? 17.068 -0.679 -13.726 1.00 96.50 185 ARG A C 1
ATOM 1461 O O . ARG A 1 185 ? 16.449 0.303 -14.134 1.00 96.50 185 ARG A O 1
ATOM 1468 N N . ALA A 1 186 ? 18.297 -0.579 -13.231 1.00 95.25 186 ALA A N 1
ATOM 1469 C CA . ALA A 1 186 ? 19.004 0.695 -13.095 1.00 95.25 186 ALA A CA 1
ATOM 1470 C C . ALA A 1 186 ? 19.323 1.349 -14.454 1.00 95.25 186 ALA A C 1
ATOM 1472 O O . ALA A 1 186 ? 19.378 2.574 -14.548 1.00 95.25 186 ALA A O 1
ATOM 1473 N N . ASP A 1 187 ? 19.479 0.542 -15.507 1.00 95.75 187 ASP A N 1
ATOM 1474 C CA . ASP A 1 187 ? 19.686 0.978 -16.894 1.00 95.75 187 ASP A CA 1
ATOM 1475 C C . ASP A 1 187 ? 18.384 1.371 -17.622 1.00 95.75 187 ASP A C 1
ATOM 1477 O O . ASP A 1 187 ? 18.425 1.912 -18.729 1.00 95.75 187 ASP A O 1
ATOM 1481 N N . GLU A 1 188 ? 17.216 1.162 -17.006 1.00 96.69 188 GLU A N 1
ATOM 1482 C CA . GLU A 1 188 ? 15.928 1.505 -17.601 1.00 96.69 188 GLU A CA 1
ATOM 1483 C C . GLU A 1 188 ? 15.661 3.018 -17.528 1.00 96.69 188 GLU A C 1
ATOM 1485 O O . GLU A 1 188 ? 15.447 3.613 -16.463 1.00 96.69 188 GLU A O 1
ATOM 1490 N N . VAL A 1 189 ? 15.602 3.646 -18.703 1.00 94.69 189 VAL A N 1
ATOM 1491 C CA . VAL A 1 189 ? 15.433 5.098 -18.863 1.00 94.69 189 VAL A CA 1
ATOM 1492 C C . VAL A 1 189 ? 13.992 5.540 -18.587 1.00 94.69 189 VAL A C 1
ATOM 1494 O O . VAL A 1 189 ? 13.754 6.674 -18.153 1.00 94.69 189 VAL A O 1
ATOM 1497 N N . ARG A 1 190 ? 12.998 4.667 -18.809 1.00 95.44 190 ARG A N 1
ATOM 1498 C CA . ARG A 1 190 ? 11.586 4.991 -18.562 1.00 95.44 190 ARG A CA 1
ATOM 1499 C C . ARG A 1 190 ? 11.353 5.253 -17.075 1.00 95.44 190 ARG A C 1
ATOM 1501 O O . ARG A 1 190 ? 11.766 4.490 -16.208 1.00 95.44 190 ARG A O 1
ATOM 1508 N N . LYS A 1 191 ? 10.661 6.348 -16.762 1.00 94.88 191 LYS A N 1
ATOM 1509 C CA . LYS A 1 191 ? 10.362 6.735 -15.376 1.00 94.88 191 LYS A CA 1
ATOM 1510 C C . LYS A 1 191 ? 9.218 5.912 -14.796 1.00 94.88 191 LYS A C 1
ATOM 1512 O O . LYS A 1 191 ? 8.138 5.875 -15.397 1.00 94.88 191 LYS A O 1
ATOM 1517 N N . MET A 1 192 ? 9.421 5.357 -13.603 1.00 95.06 192 MET A N 1
ATOM 1518 C CA . MET A 1 192 ? 8.359 4.763 -12.794 1.00 95.06 192 MET A CA 1
ATOM 1519 C C . MET A 1 192 ? 7.279 5.808 -12.466 1.00 95.06 192 MET A C 1
ATOM 1521 O O . MET A 1 192 ? 7.574 7.008 -12.422 1.00 95.06 192 MET A O 1
ATOM 1525 N N . PRO A 1 193 ? 6.030 5.396 -12.184 1.00 91.69 193 PRO A N 1
ATOM 1526 C CA . PRO A 1 193 ? 4.968 6.327 -11.813 1.00 91.69 193 PRO A CA 1
ATOM 1527 C C . PRO A 1 193 ? 5.366 7.264 -10.664 1.00 91.69 193 PRO A C 1
ATOM 1529 O O . PRO A 1 193 ? 5.201 8.475 -10.785 1.00 91.69 193 PRO A O 1
ATOM 1532 N N . LEU A 1 194 ? 5.975 6.730 -9.600 1.00 93.75 194 LEU A N 1
ATOM 1533 C CA . LEU A 1 194 ? 6.357 7.504 -8.411 1.00 93.75 194 LEU A CA 1
ATOM 1534 C C . LEU A 1 194 ? 7.621 8.364 -8.586 1.00 93.75 194 LEU A C 1
ATOM 1536 O O . LEU A 1 194 ? 7.925 9.175 -7.717 1.00 93.75 194 LEU A O 1
ATOM 1540 N N . GLU A 1 195 ? 8.326 8.269 -9.720 1.00 94.56 195 GLU A N 1
ATOM 1541 C CA . GLU A 1 195 ? 9.363 9.251 -10.082 1.00 94.56 195 GLU A CA 1
ATOM 1542 C C . GLU A 1 195 ? 8.752 10.575 -10.567 1.00 94.56 195 GLU A C 1
ATOM 1544 O O . GLU A 1 195 ? 9.438 11.596 -10.650 1.00 94.56 195 GLU A O 1
ATOM 1549 N N . ARG A 1 196 ? 7.465 10.575 -10.944 1.00 94.25 196 ARG A N 1
ATOM 1550 C CA . ARG A 1 196 ? 6.775 11.760 -11.462 1.00 94.25 196 ARG A CA 1
ATOM 1551 C C . ARG A 1 196 ? 6.122 12.512 -10.297 1.00 94.25 196 ARG A C 1
ATOM 1553 O O . ARG A 1 196 ? 5.203 11.958 -9.697 1.00 94.25 196 ARG A O 1
ATOM 1560 N N . PRO A 1 197 ? 6.491 13.778 -10.011 1.00 93.31 197 PRO A N 1
ATOM 1561 C CA . PRO A 1 197 ? 6.039 14.485 -8.807 1.00 93.31 197 PRO A CA 1
ATOM 1562 C C . PRO A 1 197 ? 4.520 14.522 -8.615 1.00 93.31 197 PRO A C 1
ATOM 1564 O O . PRO A 1 197 ? 4.036 14.289 -7.516 1.00 93.31 197 PRO A O 1
ATOM 1567 N N . VAL A 1 198 ? 3.758 14.748 -9.691 1.00 91.38 198 VAL A N 1
ATOM 1568 C CA . VAL A 1 198 ? 2.287 14.784 -9.629 1.00 91.38 198 VAL A CA 1
ATOM 1569 C C . VAL A 1 198 ? 1.702 13.419 -9.261 1.00 91.38 198 VAL A C 1
ATOM 1571 O O . VAL A 1 198 ? 0.815 13.338 -8.418 1.00 91.38 198 VAL A O 1
ATOM 1574 N N . LEU A 1 199 ? 2.209 12.337 -9.861 1.00 91.25 199 LEU A N 1
ATOM 1575 C CA . LEU A 1 199 ? 1.729 10.986 -9.561 1.00 91.25 199 LEU A CA 1
ATOM 1576 C C . LEU A 1 199 ? 2.173 10.529 -8.171 1.00 91.25 199 LEU A C 1
ATOM 1578 O O . LEU A 1 199 ? 1.393 9.880 -7.479 1.00 91.25 199 LEU A O 1
ATOM 1582 N N . LYS A 1 200 ? 3.385 10.907 -7.748 1.00 93.44 200 LYS A N 1
ATOM 1583 C CA . LYS A 1 200 ? 3.871 10.695 -6.383 1.00 93.44 200 LYS A CA 1
ATOM 1584 C C . LYS A 1 200 ? 2.957 11.379 -5.369 1.00 93.44 200 LYS A C 1
ATOM 1586 O O . LYS A 1 200 ? 2.439 10.708 -4.489 1.00 93.44 200 LYS A O 1
ATOM 1591 N N . TRP A 1 201 ? 2.673 12.665 -5.559 1.00 93.06 201 TRP A N 1
ATOM 1592 C CA . TRP A 1 201 ? 1.783 13.427 -4.684 1.00 93.06 201 TRP A CA 1
ATOM 1593 C C . TRP A 1 201 ? 0.363 12.833 -4.632 1.00 93.06 201 TRP A C 1
ATOM 1595 O O . TRP A 1 201 ? -0.236 12.725 -3.561 1.00 93.06 201 TRP A O 1
ATOM 1605 N N . MET A 1 202 ? -0.181 12.387 -5.773 1.00 91.38 202 MET A N 1
ATOM 1606 C CA . MET A 1 202 ? -1.478 11.697 -5.808 1.00 91.38 202 MET A CA 1
ATOM 1607 C C . MET A 1 202 ? -1.448 10.368 -5.044 1.00 91.38 202 MET A C 1
ATOM 1609 O O . MET A 1 202 ? -2.386 10.077 -4.301 1.00 91.38 202 MET A O 1
ATOM 1613 N N . HIS A 1 203 ? -0.388 9.576 -5.219 1.00 92.56 203 HIS A N 1
ATOM 1614 C CA . HIS A 1 203 ? -0.196 8.313 -4.512 1.00 92.56 203 HIS A CA 1
ATOM 1615 C C . HIS A 1 203 ? -0.071 8.524 -3.000 1.00 92.56 203 HIS A C 1
ATOM 1617 O O . HIS A 1 203 ? -0.786 7.866 -2.249 1.00 92.56 203 HIS A O 1
ATOM 1623 N N . GLU A 1 204 ? 0.764 9.472 -2.563 1.00 94.62 204 GLU A N 1
ATOM 1624 C CA . GLU A 1 204 ? 0.917 9.859 -1.154 1.00 94.62 204 GLU A CA 1
ATOM 1625 C C . GLU A 1 204 ? -0.436 10.280 -0.572 1.00 94.62 204 GLU A C 1
ATOM 1627 O O . GLU A 1 204 ? -0.891 9.715 0.422 1.00 94.62 204 GLU A O 1
ATOM 1632 N N . THR A 1 205 ? -1.154 11.180 -1.256 1.00 94.06 205 THR A N 1
ATOM 1633 C CA . THR A 1 205 ? -2.492 11.627 -0.837 1.00 94.06 205 THR A CA 1
ATOM 1634 C C . THR A 1 205 ? -3.459 10.454 -0.672 1.00 94.06 205 THR A C 1
ATOM 1636 O O . THR A 1 205 ? -4.160 10.367 0.338 1.00 94.06 205 THR A O 1
ATOM 1639 N N . ALA A 1 206 ? -3.515 9.549 -1.654 1.00 93.75 206 ALA A N 1
ATOM 1640 C CA . ALA A 1 206 ? -4.414 8.400 -1.630 1.00 93.75 206 ALA A CA 1
ATOM 1641 C C . ALA A 1 206 ? -4.039 7.409 -0.519 1.00 93.75 206 ALA A C 1
ATOM 1643 O O . ALA A 1 206 ? -4.908 7.017 0.260 1.00 93.75 206 ALA A O 1
ATOM 1644 N N . SER A 1 207 ? -2.758 7.050 -0.413 1.00 95.00 207 SER A N 1
ATOM 1645 C CA . SER A 1 207 ? -2.210 6.149 0.608 1.00 95.00 207 SER A CA 1
ATOM 1646 C C . SER A 1 207 ? -2.505 6.669 2.018 1.00 95.00 207 SER A C 1
ATOM 1648 O O . SER A 1 207 ? -3.113 5.978 2.841 1.00 95.00 207 SER A O 1
ATOM 1650 N N . TRP A 1 208 ? -2.189 7.939 2.276 1.00 97.62 208 TRP A N 1
ATOM 1651 C CA . TRP A 1 208 ? -2.403 8.568 3.577 1.00 97.62 208 TRP A CA 1
ATOM 1652 C C . TRP A 1 208 ? -3.879 8.718 3.911 1.00 97.62 208 TRP A C 1
ATOM 1654 O O . TRP A 1 208 ? -4.279 8.480 5.050 1.00 97.62 208 TRP A O 1
ATOM 1664 N N . TRP A 1 209 ? -4.710 9.092 2.935 1.00 97.25 209 TRP A N 1
ATOM 1665 C CA . TRP A 1 209 ? -6.150 9.176 3.144 1.00 97.25 209 TRP A CA 1
ATOM 1666 C C . TRP A 1 209 ? -6.756 7.811 3.467 1.00 97.25 209 TRP A C 1
ATOM 1668 O O . TRP A 1 209 ? -7.564 7.721 4.394 1.00 97.25 209 TRP A O 1
ATOM 1678 N N . LEU A 1 210 ? -6.380 6.753 2.742 1.00 97.44 210 LEU A N 1
ATOM 1679 C CA . LEU A 1 210 ? -6.856 5.393 3.005 1.00 97.44 210 LEU A CA 1
ATOM 1680 C C . LEU A 1 210 ? -6.471 4.941 4.411 1.00 97.44 210 LEU A C 1
ATOM 1682 O O . LEU A 1 210 ? -7.314 4.399 5.123 1.00 97.44 210 LEU A O 1
ATOM 1686 N N . LEU A 1 211 ? -5.242 5.228 4.840 1.00 97.62 211 LEU A N 1
ATOM 1687 C CA . LEU A 1 211 ? -4.782 4.898 6.183 1.00 97.62 211 LEU A CA 1
ATOM 1688 C C . LEU A 1 211 ? -5.517 5.714 7.262 1.00 97.62 211 LEU A C 1
ATOM 1690 O O . LEU A 1 211 ? -6.110 5.140 8.173 1.00 97.62 211 LEU A O 1
ATOM 1694 N N . ASP A 1 212 ? -5.561 7.045 7.134 1.00 97.81 212 ASP A N 1
ATOM 1695 C CA . ASP A 1 212 ? -6.214 7.952 8.095 1.00 97.81 212 ASP A CA 1
ATOM 1696 C C . ASP A 1 212 ? -7.709 7.650 8.239 1.00 97.81 212 ASP A C 1
ATOM 1698 O O . ASP A 1 212 ? -8.230 7.533 9.347 1.00 97.81 212 ASP A O 1
ATOM 1702 N N . SER A 1 213 ? -8.406 7.506 7.113 1.00 97.31 213 SER A N 1
ATOM 1703 C CA . SER A 1 213 ? -9.847 7.259 7.104 1.00 97.31 213 SER A CA 1
ATOM 1704 C C . SER A 1 213 ? -10.210 5.802 7.404 1.00 97.31 213 SER A C 1
ATOM 1706 O O . SER A 1 213 ? -11.303 5.555 7.904 1.00 97.31 213 SER A O 1
ATOM 1708 N N . GLY A 1 214 ? -9.316 4.847 7.131 1.00 97.38 214 GLY A N 1
ATOM 1709 C CA . GLY A 1 214 ? -9.497 3.442 7.492 1.00 97.38 214 GLY A CA 1
ATOM 1710 C C . GLY A 1 214 ? -9.402 3.227 8.997 1.00 97.38 214 GLY A C 1
ATOM 1711 O O . GLY A 1 214 ? -10.258 2.562 9.571 1.00 97.38 214 GLY A O 1
ATOM 1712 N N . VAL A 1 215 ? -8.425 3.863 9.651 1.00 97.19 215 VAL A N 1
ATOM 1713 C CA . VAL A 1 215 ? -8.309 3.829 11.116 1.00 97.19 215 VAL A CA 1
ATOM 1714 C C . VAL A 1 215 ? -9.496 4.522 11.780 1.00 97.19 215 VAL A C 1
ATOM 1716 O O . VAL A 1 215 ? -10.054 3.968 12.718 1.00 97.19 215 VAL A O 1
ATOM 1719 N N . ARG A 1 216 ? -9.939 5.685 11.274 1.00 96.75 216 ARG A N 1
ATOM 1720 C CA . ARG A 1 216 ? -11.168 6.330 11.778 1.00 96.75 216 ARG A CA 1
ATOM 1721 C C . ARG A 1 216 ? -12.380 5.420 11.666 1.00 96.75 216 ARG A C 1
ATOM 1723 O O . ARG A 1 216 ? -13.093 5.263 12.639 1.00 96.75 216 ARG A O 1
ATOM 1730 N N . TYR A 1 217 ? -12.553 4.771 10.515 1.00 97.19 217 TYR A N 1
ATOM 1731 C CA . TYR A 1 217 ? -13.635 3.811 10.331 1.00 97.19 217 TYR A CA 1
ATOM 1732 C C . TYR A 1 217 ? -13.639 2.732 11.418 1.00 97.19 217 TYR A C 1
ATOM 1734 O O . TYR A 1 217 ? -14.711 2.416 11.905 1.00 97.19 217 TYR A O 1
ATOM 1742 N N . LEU A 1 218 ? -12.476 2.197 11.813 1.00 96.81 218 LEU A N 1
ATOM 1743 C CA . LEU A 1 218 ? -12.406 1.216 12.898 1.00 96.81 218 LEU A CA 1
ATOM 1744 C C . LEU A 1 218 ? -12.759 1.805 14.268 1.00 96.81 218 LEU A C 1
ATOM 1746 O O . LEU A 1 218 ? -13.409 1.126 15.047 1.00 96.81 218 LEU A O 1
ATOM 1750 N N . VAL A 1 219 ? -12.320 3.032 14.560 1.00 95.81 219 VAL A N 1
ATOM 1751 C CA . VAL A 1 219 ? -12.639 3.735 15.818 1.00 95.81 219 VAL A CA 1
ATOM 1752 C C . VAL A 1 219 ? -14.132 4.055 15.919 1.00 95.81 219 VAL A C 1
ATOM 1754 O O . VAL A 1 219 ? -14.693 4.035 17.006 1.00 95.81 219 VAL A O 1
ATOM 1757 N N . ASP A 1 220 ? -14.769 4.330 14.782 1.00 95.12 220 ASP A N 1
ATOM 1758 C CA . ASP A 1 220 ? -16.193 4.647 14.694 1.00 95.12 220 ASP A CA 1
ATOM 1759 C C . ASP A 1 220 ? -17.082 3.384 14.670 1.00 95.12 220 ASP A C 1
ATOM 1761 O O . ASP A 1 220 ? -18.308 3.503 14.651 1.00 95.12 220 ASP A O 1
ATOM 1765 N N . LEU A 1 221 ? -16.500 2.174 14.642 1.00 91.56 221 LEU A N 1
ATOM 1766 C CA . LEU A 1 221 ? -17.259 0.946 14.885 1.00 91.56 221 LEU A CA 1
ATOM 1767 C C . LEU A 1 221 ? -17.668 0.946 16.359 1.00 91.56 221 LEU A C 1
ATOM 1769 O O . LEU A 1 221 ? -16.809 1.038 17.231 1.00 91.56 221 LEU A O 1
ATOM 1773 N N . GLU A 1 222 ? -18.972 0.869 16.621 1.00 72.38 222 GLU A N 1
ATOM 1774 C CA . GLU A 1 222 ? -19.516 0.799 17.980 1.00 72.38 222 GLU A CA 1
ATOM 1775 C C . GLU A 1 222 ? -18.769 -0.263 18.811 1.00 72.38 222 GLU A C 1
ATOM 1777 O O . GLU A 1 222 ? -18.518 -1.374 18.330 1.00 72.38 222 GLU A O 1
ATOM 1782 N N . VAL A 1 223 ? -18.372 0.122 20.030 1.00 56.81 223 VAL A N 1
ATOM 1783 C CA . VAL A 1 223 ? -17.682 -0.728 21.017 1.00 56.81 223 VAL A CA 1
ATOM 1784 C C . VAL A 1 223 ? -18.685 -1.574 21.784 1.00 56.81 223 VAL A C 1
ATOM 1786 O O . VAL A 1 223 ? -19.711 -1.002 22.216 1.00 56.81 223 VAL A O 1
#

=== Feature glossary ===
A reading guide for the features in this record.

Start from the sequence.

  · Sequence gives the chain of amino acids in standard one-letter code (A=alanine, C=cysteine, …, Y=tyrosine), read N→C. It is the only feature that is directly encoded by the gene; all structural features are derived from the folded form of this sequence.

Fold it, and you get atomic coordinates and the backbone conformation that goes with them.

  · The mmCIF table is the protein's shape written out atom by atom. For each backbone N, Cα, C, and carbonyl O, it records an (x, y, z) coordinate triple in Å plus the residue type, chain letter, and residue number.

  · Backbone dihedral angles. Every residue except chain termini has a φ (preceding-C → N → Cα → C) and a ψ (N → Cα → C → next-N). They are reported in degrees following the IUPAC sign convention. Secondary structure is essentially a statement about which (φ, ψ) basin each residue occupies.

  · DSSP 8-state secondary structure assigns each residue one of H (α-helix), G (3₁₀-helix), I (π-helix), E (extended β-strand), B (isolated β-bridge), T (hydrogen-bonded turn), S (bend), or '-' (coil). The assignment is computed from backbone hydrogen-bond geometry via the Kabsch–Sander algorithm.

  · P-SEA three-state annotation labels each residue as helix, strand, or coil based purely on the geometry of the Cα trace. It serves as a fallback when the full backbone (and thus DSSP) is unavailable.

Summarize the fold with a handful of shape descriptors and a per-residue structural alphabet.

  · Radius of gyration (Rg) is the root-mean-square distance of Cα atoms from their centroid — a single number for overall size and compactness. A globular domain of N residues has Rg ≈ 2.2·N^0.38 Å; an extended or disordered chain has a much larger Rg. The Cα contact count is the number of residue pairs whose Cα atoms are within 8 Å and are more than four positions apart in sequence — a standard proxy for tertiary packing density. The bounding box is the smallest axis-aligned box enclosing all Cα atoms.

  · Foldseek's 3Di representation compresses backbone geometry into a per-residue letter drawn from a learned twenty-state alphabet. It captures the tertiary interaction pattern around each residue — which residues are packed against it in space, regardless of where they are in sequence.

  · Accessible surface area quantifies burial. A residue with SASA near zero is packed into the hydrophobic core; one with SASA >100 Å² sits on the surface. Computed here via the Shrake–Rupley numerical algorithm with a 1.4 Å pr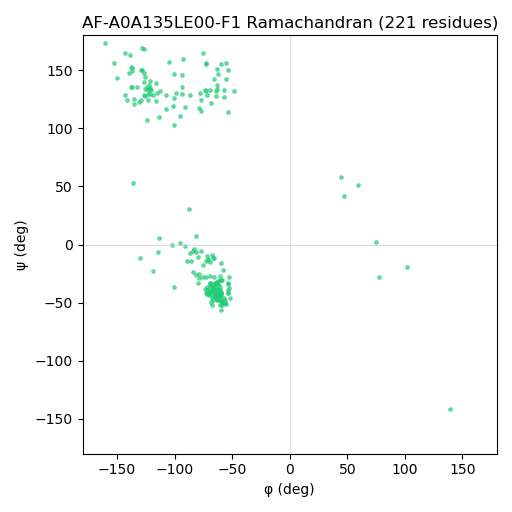obe.

Ask how reliable the model is.

  · For AlphaFold models, the B-factor field carries pLDDT — the model's own estimate of local accuracy on a 0–100 scale. Regions with pLDDT<50 should be treated as essentially unmodeled; they often correspond to intrinsically disordered segments.

  · For experimental (PDB) structures, the B-factor (temperature factor) quantifies the positional spread of each atom in the crystal — a combination of thermal vibration and static disorder — in units of Å². High B-factors mark flexible loops or poorly resolved regions; low B-factors mark the rigid, well-ordered core.

  · PAE(i, j) answers: if I align the predicted and true structures on residue i, how far off (in Å) do I expect residue j to be? A block-diagonal PAE matrix with low values on the blocks and high values off-diagonal is the signature of a multi-domain protein with confidently predicted domains but uncertain inter-domain orientation.

Place it in context: what it resembles, what it is annotated as, and how it looks.

  · Structural nearest neighbors (via Foldseek easy-search vs the PDB). Reported per hit: target PDB id, E-value, and alignment TM-score. A TM-score above ~0.5 is the conventional threshold for 'same fold'.

  · Functional annotations link the protein to curated databases. InterPro entries identify conserved domains and families by matching the sequence against member-database signatures (Pfam, PROSITE, CDD, …). Gene Ontology (GO) terms describe molecular function, biological process, and cellular component in a controlled vocabulary. CATH places the structure in a hierarchical fold classification (Class/Architecture/Topology/Homologous-superfamily). The organism is the source species.

  · Plot images: a contact map (which residues are close in 3D, as an N×N binary image), a Ramachandran scatter (backbone torsion angles, revealing secondary-structure composition at a glance), and — for AlphaFold structures — a PAE heatmap (pairwise prediction confidence).

  · Structure images are PyMOL renders from six orthogonal camera directions. Cartoon representation draws helices as coils and strands as arrows; sticks shows the backbone as bonds; surface shows the solvent-excluded envelope. Rainbow coloring maps sequence position to hue (blue→red, N→C); chain coloring a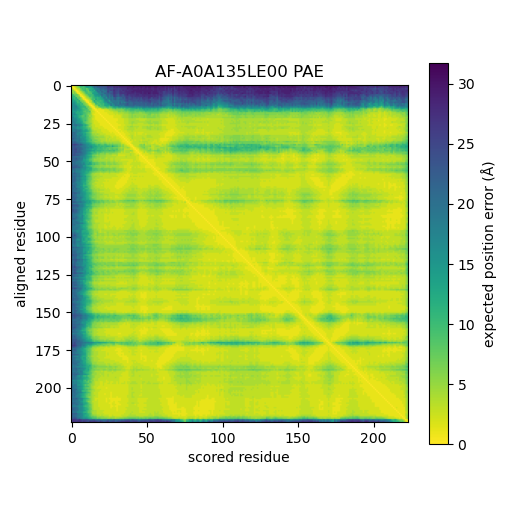ssigns a distinct color per polypeptide.